Protein AF-A0A1Q5U4E6-F1 (afdb_monomer_lite)

Sequence (286 aa):
MPRKHPKPPNHPIKSADRLALAITGLKTGKYTTIHDAATQNAVPESTLRARVKSAGFPRRANTRNTRRRVKEFRLTRTEENTLSNWIVQVHEGGNPIYPRLIQDMADTLLEKRGGTHGFRVTREWVSGYIQFHPEFAALIEQHNEYLEKELGMRPFRLGPDPDNPKDVLEYAVDGLHNTAQFAKQMNEFEKTMQKDLRERMVTKGPDHVRTIAAALEEWRQEVAKVLESGVEQCSELGELLLNYELDTSAFVNGYRELLCINRDTEEVQEEMRVEFGGKVAVEEES

InterPro domains:
  IPR006600 HTH CenpB-type DNA-binding domain [PF03221] (78-133)
  IPR006600 HTH CenpB-type DNA-binding domain [PS51253] (67-139)

Secondary structure (DSSP, 8-state):
-PPPPPPPPSS---HHHHHHHHHHHHHTTS-SSHHHHHHHTT--HHHHHHHHHHTTPPP--------S-----SS-HHHHHHHHHHHHHHHHTT----HHHHHHHHHHHHHHTT-SS--PPPHHHHHHHHHH-HHHHHHHHHHHHHHHHHH-PPPPPS---TT-HHHHHHHHHHHHHHHHHHHHHHHHHHHHHHHHHHHHHHHH-HHHHHHHHHHHHHHHHHHHHHHHHHHHHHHHHHHHHGGGT---HHHHHHHHHHHHHHHHHHHHHHHHHHHH----------

Foldseek 3Di:
DDDDDDDDDDDCPDLVNLLVVLLVCVVVVVDPDLVRSCVVSVHPSVVSVVVCVVVDDDDDDDDDDDPDPDPPLLDDPVLLVVLVVVLVVCLVVVHADDLQVSQVSSQVSNVVVPPPDRDGDDLVSSVVVCVVPVVSVVSLVVRQVCCCVPQVAHRDHNAFDPVDLVSNLVNLLSLLRRLLSVLVVVLVVLVVVLVVLVVCCVVVNQVVSLVVLVVVVVVLVVNLVSLVVSLVVLVVSVVVNVVPPDDNVSVVVSSVSSVVSSVVSVVSNVVSCVVRVDPPPPDPPD

Organism: NCBI:txid1316194

Radius of gyration: 29.72 Å; chains: 1; bounding box: 69×50×106 Å

Structure (mmCIF, N/CA/C/O backbone):
data_AF-A0A1Q5U4E6-F1
#
_entry.id   AF-A0A1Q5U4E6-F1
#
loop_
_atom_site.group_PDB
_atom_site.id
_atom_site.type_symbol
_atom_site.label_atom_id
_atom_site.label_alt_id
_atom_site.label_comp_id
_atom_site.label_asym_id
_atom_site.label_entity_id
_atom_site.label_seq_id
_atom_site.pdbx_PDB_ins_code
_atom_site.Cartn_x
_atom_site.Cartn_y
_atom_site.Cartn_z
_atom_site.occupancy
_atom_site.B_iso_or_equiv
_atom_site.auth_seq_id
_atom_site.auth_comp_id
_atom_site.auth_asym_id
_atom_site.auth_atom_id
_atom_site.pdbx_PDB_model_num
ATOM 1 N N . MET A 1 1 ? 38.066 5.258 -50.795 1.00 34.09 1 MET A N 1
ATOM 2 C CA . MET A 1 1 ? 37.501 6.549 -51.255 1.00 34.09 1 MET A CA 1
ATOM 3 C C . MET A 1 1 ? 36.014 6.586 -50.904 1.00 34.09 1 MET A C 1
ATOM 5 O O . MET A 1 1 ? 35.293 5.742 -51.428 1.00 34.09 1 MET A O 1
ATOM 9 N N . PRO A 1 2 ? 35.525 7.474 -50.020 1.00 38.84 2 PRO A N 1
ATOM 10 C CA . PRO A 1 2 ? 34.084 7.633 -49.823 1.00 38.84 2 PRO A CA 1
ATOM 11 C C . PRO A 1 2 ? 33.468 8.351 -51.037 1.00 38.84 2 PRO A C 1
ATOM 13 O O . PRO A 1 2 ? 34.043 9.308 -51.559 1.00 38.84 2 PRO A O 1
ATOM 16 N N . ARG A 1 3 ? 32.321 7.865 -51.529 1.00 40.56 3 ARG A N 1
ATOM 17 C CA . ARG A 1 3 ? 31.634 8.416 -52.711 1.00 40.56 3 ARG A CA 1
ATOM 18 C C . ARG A 1 3 ? 30.982 9.766 -52.367 1.00 40.56 3 ARG A C 1
ATOM 20 O O . ARG A 1 3 ? 30.222 9.856 -51.408 1.00 40.56 3 ARG A O 1
ATOM 27 N N . LYS A 1 4 ? 31.277 10.811 -53.152 1.00 38.91 4 LYS A N 1
ATOM 28 C CA . LYS A 1 4 ? 30.641 12.140 -53.060 1.00 38.91 4 LYS A CA 1
ATOM 29 C C . LYS A 1 4 ? 29.181 12.045 -53.514 1.00 38.91 4 LYS A C 1
ATOM 31 O O . LYS A 1 4 ? 28.924 11.683 -54.658 1.00 38.91 4 LYS A O 1
ATOM 36 N N . HIS A 1 5 ? 28.242 12.399 -52.639 1.00 49.03 5 HIS A N 1
ATOM 37 C CA . HIS A 1 5 ? 26.836 12.561 -53.012 1.00 49.03 5 HIS A CA 1
ATOM 38 C C . HIS A 1 5 ? 26.629 13.858 -53.823 1.00 49.03 5 HIS A C 1
ATOM 40 O O . HIS A 1 5 ? 27.298 14.859 -53.542 1.00 49.03 5 HIS A O 1
ATOM 46 N N . PRO A 1 6 ? 25.726 13.862 -54.822 1.00 44.53 6 PRO A N 1
ATOM 47 C CA . PRO A 1 6 ? 25.420 15.049 -55.615 1.00 44.53 6 PRO A CA 1
ATOM 48 C C . PRO A 1 6 ? 24.707 16.111 -54.762 1.00 44.53 6 PRO A C 1
ATOM 50 O O . PRO A 1 6 ? 23.871 15.789 -53.917 1.00 44.53 6 PRO A O 1
ATOM 53 N N . LYS A 1 7 ? 25.057 17.388 -54.966 1.00 43.75 7 LYS A N 1
ATOM 54 C CA . LYS A 1 7 ? 24.424 18.524 -54.275 1.00 43.75 7 LYS A CA 1
ATOM 55 C C . LYS A 1 7 ? 22.996 18.735 -54.809 1.00 43.75 7 LYS A C 1
ATOM 57 O O . LYS A 1 7 ? 22.836 18.765 -56.029 1.00 43.75 7 LYS A O 1
ATOM 62 N N . PRO A 1 8 ? 21.977 18.910 -53.946 1.00 45.78 8 PRO A N 1
ATOM 63 C CA . PRO A 1 8 ? 20.614 19.165 -54.400 1.00 45.78 8 PRO A CA 1
ATOM 64 C C . PRO A 1 8 ? 20.422 20.615 -54.901 1.00 45.78 8 PRO A C 1
ATOM 66 O O . PRO A 1 8 ? 21.176 21.501 -54.487 1.00 45.78 8 PRO A O 1
ATOM 69 N N . PRO A 1 9 ? 19.423 20.869 -55.774 1.00 41.97 9 PRO A N 1
ATOM 70 C CA . PRO A 1 9 ? 19.202 22.163 -56.422 1.00 41.97 9 PRO A CA 1
ATOM 71 C C . PRO A 1 9 ? 18.671 23.246 -55.468 1.00 41.97 9 PRO A C 1
ATOM 73 O O . PRO A 1 9 ? 18.039 22.956 -54.451 1.00 41.97 9 PRO A O 1
ATOM 76 N N . ASN A 1 10 ? 18.922 24.503 -55.844 1.00 46.00 10 ASN A N 1
ATOM 77 C CA . ASN A 1 10 ? 18.567 25.742 -55.146 1.00 46.00 10 ASN A CA 1
ATOM 78 C C . ASN A 1 10 ? 17.051 25.911 -54.898 1.00 46.00 10 ASN A C 1
ATOM 80 O O . ASN A 1 10 ? 16.332 26.417 -55.751 1.00 46.00 10 ASN A O 1
ATOM 84 N N . HIS A 1 11 ? 16.592 25.558 -53.696 1.00 45.12 11 HIS A N 1
ATOM 85 C CA . HIS A 1 11 ? 15.572 26.279 -52.914 1.00 45.12 11 HIS A CA 1
ATOM 86 C C . HIS A 1 11 ? 15.674 25.802 -51.449 1.00 45.12 11 HIS A C 1
ATOM 88 O O . HIS A 1 11 ? 15.847 24.600 -51.219 1.00 45.12 11 HIS A O 1
ATOM 94 N N . PRO A 1 12 ? 15.632 26.685 -50.430 1.00 49.69 12 PRO A N 1
ATOM 95 C CA . PRO A 1 12 ? 16.087 26.343 -49.089 1.00 49.69 12 PRO A CA 1
ATOM 96 C C . PRO A 1 12 ? 14.956 25.693 -48.289 1.00 49.69 12 PRO A C 1
ATOM 98 O O . PRO A 1 12 ? 14.446 26.264 -47.331 1.00 49.69 12 PRO A O 1
ATOM 101 N N . ILE A 1 13 ? 14.566 24.473 -48.658 1.00 54.03 13 ILE A N 1
ATOM 102 C CA . ILE A 1 13 ? 13.850 23.616 -47.711 1.00 54.03 13 ILE A CA 1
ATOM 103 C C . ILE A 1 13 ? 14.850 23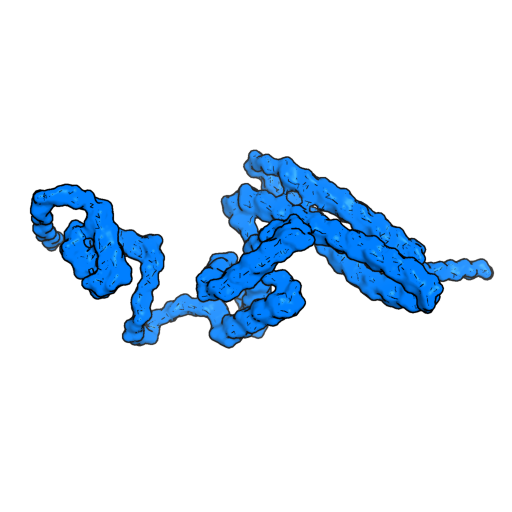.316 -46.593 1.00 54.03 13 ILE A C 1
ATOM 105 O O . ILE A 1 13 ? 15.924 22.750 -46.849 1.00 54.03 13 ILE A O 1
ATOM 109 N N . LYS A 1 14 ? 14.545 23.758 -45.367 1.00 68.69 14 LYS A N 1
ATOM 110 C CA . LYS A 1 14 ? 15.455 23.598 -44.230 1.00 68.69 14 LYS A CA 1
ATOM 111 C C . LYS A 1 14 ? 15.734 22.108 -44.038 1.00 68.69 14 LYS A C 1
ATOM 113 O O . LYS A 1 14 ? 14.887 21.248 -44.281 1.00 68.69 14 LYS A O 1
ATOM 118 N N . SER A 1 15 ? 16.948 21.776 -43.608 1.00 67.94 15 SER A N 1
ATOM 119 C CA . SER A 1 15 ? 17.347 20.385 -43.345 1.00 67.94 15 SER A CA 1
ATOM 120 C C . SER A 1 15 ? 16.405 19.683 -42.359 1.00 67.94 15 SER A C 1
ATOM 122 O O . SER A 1 15 ? 16.169 18.485 -42.499 1.00 67.94 15 SER A O 1
ATOM 124 N N . ALA A 1 16 ? 15.829 20.437 -41.419 1.00 70.19 16 ALA A N 1
ATOM 125 C CA . ALA A 1 16 ? 14.804 19.971 -40.492 1.00 70.19 16 ALA A CA 1
ATOM 126 C C . ALA A 1 16 ? 13.505 19.548 -41.202 1.00 70.19 16 ALA A C 1
ATOM 128 O O . ALA A 1 16 ? 12.976 18.480 -40.902 1.00 70.19 16 ALA A O 1
ATOM 129 N N . ASP A 1 17 ? 13.045 20.316 -42.190 1.00 75.56 17 ASP A N 1
ATOM 130 C CA . ASP A 1 17 ? 11.790 20.049 -42.904 1.00 75.56 17 ASP A CA 1
ATOM 131 C C . ASP A 1 17 ? 11.918 18.808 -43.800 1.00 75.56 17 ASP A C 1
ATOM 133 O O . ASP A 1 17 ? 11.027 17.962 -43.837 1.00 75.56 17 ASP A O 1
ATOM 137 N N . ARG A 1 18 ? 13.076 18.623 -44.452 1.00 81.12 18 ARG A N 1
ATOM 138 C CA . ARG A 1 18 ? 13.380 17.395 -45.218 1.00 81.12 18 ARG A CA 1
ATOM 139 C C . ARG A 1 18 ? 13.449 16.157 -44.331 1.00 81.12 18 ARG A C 1
ATOM 141 O O . ARG A 1 18 ? 12.993 15.084 -44.721 1.00 81.12 18 ARG A O 1
ATOM 148 N N . LEU A 1 19 ? 14.003 16.306 -43.128 1.00 82.31 19 LEU A N 1
ATOM 149 C CA . LEU A 1 19 ? 14.055 15.226 -42.151 1.00 82.31 19 LEU A CA 1
ATOM 150 C C . LEU A 1 19 ? 12.646 14.861 -41.662 1.00 82.31 19 LEU A C 1
ATOM 152 O O . LEU A 1 19 ? 12.324 13.679 -41.586 1.00 82.31 19 LEU A O 1
ATOM 156 N N . ALA A 1 20 ? 11.796 15.856 -41.397 1.00 79.81 20 ALA A N 1
ATOM 157 C CA . ALA A 1 20 ? 10.399 15.644 -41.029 1.00 79.81 20 ALA A CA 1
ATOM 158 C C . ALA A 1 20 ? 9.613 14.941 -42.150 1.00 79.81 20 ALA A C 1
ATOM 160 O O . ALA A 1 20 ? 8.922 13.959 -41.884 1.00 79.81 20 ALA A O 1
ATOM 161 N N . LEU A 1 21 ? 9.785 15.359 -43.409 1.00 84.81 21 LEU A N 1
ATOM 162 C CA . LEU A 1 21 ? 9.167 14.712 -44.574 1.00 84.81 21 LEU A CA 1
ATOM 163 C C . LEU A 1 21 ? 9.613 13.253 -44.743 1.00 84.81 21 LEU A C 1
ATOM 165 O O . LEU A 1 21 ? 8.777 12.382 -44.992 1.00 84.81 21 LEU A O 1
ATOM 169 N N . ALA A 1 22 ? 10.903 12.965 -44.549 1.00 84.12 22 ALA A N 1
ATOM 170 C CA . ALA A 1 22 ? 11.435 11.605 -44.615 1.00 84.12 22 ALA A CA 1
ATOM 171 C C . ALA A 1 22 ? 10.854 10.700 -43.512 1.00 84.12 22 ALA A C 1
ATOM 173 O O . ALA A 1 22 ? 10.502 9.549 -43.771 1.00 84.12 22 ALA A O 1
ATOM 174 N N . ILE A 1 23 ? 10.703 11.228 -42.292 1.00 83.38 23 ILE A N 1
ATOM 175 C CA . ILE A 1 23 ? 10.087 10.524 -41.157 1.00 83.38 23 ILE A CA 1
ATOM 176 C C . ILE A 1 23 ? 8.598 10.272 -41.424 1.00 83.38 23 ILE A C 1
ATOM 178 O O . ILE A 1 23 ? 8.124 9.153 -41.233 1.00 83.38 23 ILE A O 1
ATOM 182 N N . THR A 1 24 ? 7.861 11.276 -41.905 1.00 82.50 24 THR A N 1
ATOM 183 C CA . THR A 1 24 ? 6.436 11.141 -42.240 1.00 82.50 24 THR A CA 1
ATOM 184 C C . THR A 1 24 ? 6.222 10.139 -43.370 1.00 82.50 24 THR A C 1
ATOM 186 O O . THR A 1 24 ? 5.347 9.287 -43.258 1.00 82.50 24 THR A O 1
ATOM 189 N N . GLY A 1 25 ? 7.058 10.155 -44.412 1.00 81.06 25 GLY A N 1
ATOM 190 C CA . GLY A 1 25 ? 6.998 9.172 -45.498 1.00 81.06 25 GLY A CA 1
ATOM 191 C C . GLY A 1 25 ? 7.280 7.733 -45.047 1.00 81.06 25 GLY A C 1
ATOM 192 O O . GLY A 1 25 ? 6.712 6.794 -45.599 1.00 81.06 25 GLY A O 1
ATOM 193 N N . LEU A 1 26 ? 8.111 7.545 -44.015 1.00 81.69 26 LEU A N 1
ATOM 194 C CA . LEU A 1 26 ? 8.296 6.238 -43.375 1.00 81.69 26 LEU A CA 1
ATOM 195 C C . LEU A 1 26 ? 7.073 5.824 -42.537 1.00 81.69 26 LEU A C 1
ATOM 197 O O . LEU A 1 26 ? 6.736 4.643 -42.528 1.00 81.69 26 LEU A O 1
ATOM 201 N N . LYS A 1 27 ? 6.378 6.767 -41.876 1.00 75.00 27 LYS A N 1
ATOM 202 C CA . LYS A 1 27 ? 5.126 6.495 -41.130 1.00 75.00 27 LYS A CA 1
ATOM 203 C C . LYS A 1 27 ? 3.979 6.099 -42.049 1.00 75.00 27 LYS A C 1
ATOM 205 O O . LYS A 1 27 ? 3.276 5.138 -41.767 1.00 75.00 27 LYS A O 1
ATOM 210 N N . THR A 1 28 ? 3.799 6.826 -43.148 1.00 76.69 28 THR A N 1
ATOM 211 C CA . THR A 1 28 ? 2.695 6.608 -44.093 1.00 76.69 28 THR A CA 1
ATOM 212 C C . THR A 1 28 ? 2.941 5.439 -45.046 1.00 76.69 28 THR A C 1
ATOM 214 O O . THR A 1 28 ? 2.101 5.146 -45.890 1.00 76.69 28 THR A O 1
ATOM 217 N N . GLY A 1 29 ? 4.092 4.762 -44.938 1.00 76.94 29 GLY A N 1
ATOM 218 C CA . GLY A 1 29 ? 4.452 3.634 -45.796 1.00 76.94 29 GLY A CA 1
ATOM 219 C C . GLY A 1 29 ? 4.849 4.024 -47.222 1.00 76.94 29 GLY A C 1
ATOM 220 O O . GLY A 1 29 ? 5.068 3.133 -48.039 1.00 76.94 29 GLY A O 1
ATOM 221 N N . LYS A 1 30 ? 4.991 5.327 -47.513 1.00 80.00 30 LYS A N 1
ATOM 222 C CA . LYS A 1 30 ? 5.468 5.856 -48.802 1.00 80.00 30 LYS A CA 1
ATOM 223 C C . LYS A 1 30 ? 6.866 5.336 -49.155 1.00 80.00 30 LYS A C 1
ATOM 225 O O . LYS A 1 30 ? 7.157 5.133 -50.328 1.00 80.00 30 LYS A O 1
ATOM 230 N N . TYR A 1 31 ? 7.711 5.108 -48.148 1.00 83.25 31 TYR A N 1
ATOM 231 C CA . TYR A 1 31 ? 9.032 4.500 -48.306 1.00 83.25 31 TYR A CA 1
ATOM 232 C C . TYR A 1 31 ? 9.093 3.154 -47.594 1.00 83.25 31 TYR A C 1
ATOM 234 O O . TYR A 1 31 ? 8.670 3.012 -46.446 1.00 83.25 31 TYR A O 1
ATOM 242 N N . THR A 1 32 ? 9.662 2.157 -48.264 1.00 74.88 32 THR A N 1
ATOM 243 C CA . THR A 1 32 ? 9.792 0.799 -47.719 1.00 74.88 32 THR A CA 1
ATOM 244 C C . THR A 1 32 ? 11.007 0.652 -46.807 1.00 74.88 32 THR A C 1
ATOM 246 O O . THR A 1 32 ? 10.993 -0.180 -45.899 1.00 74.88 32 THR A O 1
ATOM 249 N N . THR A 1 33 ? 12.046 1.472 -47.011 1.00 80.50 33 THR A N 1
ATOM 250 C CA . THR A 1 33 ? 13.298 1.419 -46.248 1.00 80.50 33 THR A CA 1
ATOM 251 C C . THR A 1 33 ? 13.799 2.809 -45.853 1.00 80.50 33 THR A C 1
ATOM 253 O O . THR A 1 33 ? 13.551 3.802 -46.536 1.00 80.50 33 THR A O 1
ATOM 256 N N . ILE A 1 34 ? 14.557 2.876 -44.750 1.00 82.25 34 ILE A N 1
ATOM 257 C CA . ILE A 1 34 ? 15.199 4.116 -44.272 1.00 82.25 34 ILE A CA 1
ATOM 258 C C . ILE A 1 34 ? 16.187 4.653 -45.314 1.00 82.25 34 ILE A C 1
ATOM 260 O O . ILE A 1 34 ? 16.301 5.863 -45.480 1.00 82.25 34 ILE A O 1
ATOM 264 N N . HIS A 1 35 ? 16.875 3.759 -46.026 1.00 83.88 35 HIS A N 1
ATOM 265 C CA . HIS A 1 35 ? 17.816 4.126 -47.079 1.00 83.88 35 HIS A CA 1
ATOM 266 C C . HIS A 1 35 ? 17.115 4.823 -48.253 1.00 83.88 35 HIS A C 1
ATOM 268 O O . HIS A 1 35 ? 17.586 5.852 -48.733 1.00 83.88 35 HIS A O 1
ATOM 274 N N . ASP A 1 36 ? 15.956 4.311 -48.670 1.00 83.25 36 ASP A N 1
ATOM 275 C CA . ASP A 1 36 ? 15.164 4.898 -49.753 1.00 83.25 36 ASP A CA 1
ATOM 276 C C . ASP A 1 36 ? 14.589 6.266 -49.340 1.00 83.25 36 ASP A C 1
ATOM 278 O O . ASP A 1 36 ? 14.763 7.265 -50.037 1.00 83.25 36 ASP A O 1
ATOM 282 N N . ALA A 1 37 ? 14.046 6.361 -48.121 1.00 85.81 37 ALA A N 1
ATOM 283 C CA . ALA A 1 37 ? 13.578 7.624 -47.550 1.00 85.81 37 ALA A CA 1
ATOM 284 C C . ALA A 1 37 ? 14.691 8.683 -47.441 1.00 85.81 37 ALA A C 1
ATOM 286 O O . ALA A 1 37 ? 14.465 9.850 -47.767 1.00 85.81 37 ALA A O 1
ATOM 287 N N . ALA A 1 38 ? 15.891 8.286 -47.001 1.00 86.56 38 ALA A N 1
ATOM 288 C CA . ALA A 1 38 ? 17.049 9.168 -46.873 1.00 86.56 38 ALA A CA 1
ATOM 289 C C . ALA A 1 38 ? 17.533 9.681 -48.234 1.00 86.56 38 ALA A C 1
ATOM 291 O O . ALA A 1 38 ? 17.784 10.878 -48.394 1.00 86.56 38 ALA A O 1
ATOM 292 N N . THR A 1 39 ? 17.608 8.782 -49.215 1.00 84.81 39 THR A N 1
ATOM 293 C CA . THR A 1 39 ? 18.059 9.094 -50.573 1.00 84.81 39 THR A CA 1
ATOM 294 C C . THR A 1 39 ? 17.089 10.043 -51.272 1.00 84.81 39 THR A C 1
ATOM 296 O O . THR A 1 39 ? 17.511 11.076 -51.789 1.00 84.81 39 THR A O 1
ATOM 299 N N . GLN A 1 40 ? 15.785 9.759 -51.217 1.00 83.31 40 GLN A N 1
ATOM 300 C CA . GLN A 1 40 ? 14.767 10.566 -51.897 1.00 83.31 40 GLN A CA 1
ATOM 301 C C . GLN A 1 40 ? 14.538 11.939 -51.254 1.00 83.31 40 GLN A C 1
ATOM 303 O O . GLN A 1 40 ? 14.164 12.883 -51.944 1.00 83.31 40 GLN A O 1
ATOM 308 N N . ASN A 1 41 ? 14.789 12.077 -49.948 1.00 83.44 41 ASN A N 1
ATOM 309 C CA . ASN A 1 41 ? 14.662 13.354 -49.236 1.00 83.44 41 ASN A CA 1
ATOM 310 C C . ASN A 1 41 ? 16.010 14.069 -49.035 1.00 83.44 41 ASN A C 1
ATOM 312 O O . ASN A 1 41 ? 16.059 15.083 -48.340 1.00 83.44 41 ASN A O 1
ATOM 316 N N . ALA A 1 42 ? 17.096 13.566 -49.635 1.00 85.44 42 ALA A N 1
ATOM 317 C CA . ALA A 1 42 ? 18.446 14.129 -49.551 1.00 85.44 42 ALA A CA 1
ATOM 318 C C . ALA A 1 42 ? 18.900 14.436 -48.106 1.00 85.44 42 ALA A C 1
ATOM 320 O O . ALA A 1 42 ? 19.454 15.502 -47.820 1.00 85.44 42 ALA A O 1
ATOM 321 N N . VAL A 1 43 ? 18.658 13.499 -47.182 1.00 84.38 43 VAL A N 1
ATOM 322 C CA . VAL A 1 43 ? 19.090 13.590 -45.777 1.00 84.38 43 VAL A CA 1
ATOM 323 C C . VAL A 1 43 ? 20.128 12.513 -45.452 1.00 84.38 43 VAL A C 1
ATOM 325 O O . VAL A 1 43 ? 20.056 11.414 -45.999 1.00 84.38 43 VAL A O 1
ATOM 328 N N . PRO A 1 44 ? 21.091 12.773 -44.544 1.00 86.12 44 PRO A N 1
ATOM 329 C CA . PRO A 1 44 ? 22.033 11.745 -44.117 1.00 86.12 44 PRO A CA 1
ATOM 330 C C . PRO A 1 44 ? 21.308 10.564 -43.466 1.00 86.12 44 PRO A C 1
ATOM 332 O O . PRO A 1 44 ? 20.537 10.735 -42.516 1.00 86.12 44 PRO A O 1
ATOM 335 N N . GLU A 1 45 ? 21.588 9.354 -43.952 1.00 84.06 45 GLU A N 1
ATOM 336 C CA . GLU A 1 45 ? 20.937 8.132 -43.474 1.00 84.06 45 GLU A CA 1
ATOM 337 C C . GLU A 1 45 ? 21.183 7.896 -41.976 1.00 84.06 45 GLU A C 1
ATOM 339 O O . GLU A 1 45 ? 20.275 7.488 -41.255 1.00 84.06 45 GLU A O 1
ATOM 344 N N . SER A 1 46 ? 22.389 8.201 -41.486 1.00 79.62 46 SER A N 1
ATOM 345 C CA . SER A 1 46 ? 22.740 8.109 -40.063 1.00 79.62 46 SER A CA 1
ATOM 346 C C . SER A 1 46 ? 21.856 9.010 -39.195 1.00 79.62 46 SER A C 1
ATOM 348 O O . SER A 1 46 ? 21.342 8.561 -38.169 1.00 79.62 46 SER A O 1
ATOM 350 N N . THR A 1 47 ? 21.610 10.245 -39.637 1.00 80.88 47 THR A N 1
ATOM 351 C CA . THR A 1 47 ? 20.752 11.217 -38.947 1.00 80.88 47 THR A CA 1
ATOM 352 C C . THR A 1 47 ? 19.291 10.780 -38.953 1.00 80.88 47 THR A C 1
ATOM 354 O O . THR A 1 47 ? 18.636 10.838 -37.912 1.00 80.88 47 THR A O 1
ATOM 357 N N . LEU A 1 48 ? 18.781 10.297 -40.092 1.00 84.75 48 LEU A N 1
ATOM 358 C CA . LEU A 1 48 ? 17.413 9.783 -40.194 1.00 84.75 48 LEU A CA 1
ATOM 359 C C . LEU A 1 48 ? 17.220 8.537 -39.321 1.00 84.75 48 LEU A C 1
ATOM 361 O O . LEU A 1 48 ? 16.249 8.448 -38.576 1.00 84.75 48 LEU A O 1
ATOM 365 N N . ARG A 1 49 ? 18.179 7.606 -39.342 1.00 83.94 49 ARG A N 1
ATOM 366 C CA . ARG A 1 49 ? 18.163 6.382 -38.531 1.00 83.94 49 ARG A CA 1
ATOM 367 C C . ARG A 1 49 ? 18.186 6.684 -37.032 1.00 83.94 49 ARG A C 1
ATOM 369 O O . ARG A 1 49 ? 17.438 6.056 -36.286 1.00 83.94 49 ARG A O 1
ATOM 376 N N . ALA A 1 50 ? 19.004 7.643 -36.595 1.00 77.62 50 ALA A N 1
ATOM 377 C CA . ALA A 1 50 ? 19.034 8.088 -35.204 1.00 77.62 50 ALA A CA 1
ATOM 378 C C . ALA A 1 50 ? 17.685 8.691 -34.778 1.00 77.62 50 ALA A C 1
ATOM 380 O O . ALA A 1 50 ? 17.153 8.302 -33.741 1.00 77.62 50 ALA A O 1
ATOM 381 N N . ARG A 1 51 ? 17.092 9.554 -35.619 1.00 78.31 51 ARG A N 1
ATOM 382 C CA . ARG A 1 51 ? 15.782 10.183 -35.366 1.00 78.31 51 ARG A CA 1
ATOM 383 C C . ARG A 1 51 ? 14.630 9.175 -35.321 1.00 78.31 51 ARG A C 1
ATOM 385 O O . ARG A 1 51 ? 13.766 9.272 -34.462 1.00 78.31 51 ARG A O 1
ATOM 392 N N . VAL A 1 52 ? 14.613 8.198 -36.227 1.00 77.44 52 VAL A N 1
ATOM 393 C CA . VAL A 1 52 ? 13.597 7.128 -36.259 1.00 77.44 52 VAL A CA 1
ATOM 394 C C . VAL A 1 52 ? 13.714 6.229 -35.023 1.00 77.44 52 VAL A C 1
ATOM 396 O O . VAL A 1 52 ? 12.701 5.825 -34.458 1.00 77.44 52 VAL A O 1
ATOM 399 N N . LYS A 1 53 ? 14.942 5.954 -34.565 1.00 74.69 53 LYS A N 1
ATOM 400 C CA . LYS A 1 53 ? 15.194 5.174 -33.346 1.00 74.69 53 LYS A CA 1
ATOM 401 C C . LYS A 1 53 ? 14.773 5.929 -32.079 1.00 74.69 53 LYS A C 1
ATOM 403 O O . LYS A 1 53 ? 14.192 5.312 -31.197 1.00 74.69 53 LYS A O 1
ATOM 408 N N . SER A 1 54 ? 15.043 7.235 -31.994 1.00 64.19 54 SER A N 1
ATOM 409 C CA . SER A 1 54 ? 14.636 8.063 -30.850 1.00 64.19 54 SER A CA 1
ATOM 410 C C . SER A 1 54 ? 13.134 8.361 -30.832 1.00 64.19 54 SER A C 1
ATOM 412 O O . SER A 1 54 ? 12.570 8.547 -29.766 1.00 64.19 54 SER A O 1
ATOM 414 N N . ALA A 1 55 ? 12.476 8.388 -31.995 1.00 63.44 55 ALA A N 1
ATOM 415 C CA . ALA A 1 55 ? 11.039 8.640 -32.126 1.00 63.44 55 ALA A CA 1
ATOM 416 C C . ALA A 1 55 ? 10.157 7.382 -31.957 1.00 63.44 55 ALA A C 1
ATOM 418 O O . ALA A 1 55 ? 8.979 7.425 -32.302 1.00 63.44 55 ALA A O 1
ATOM 419 N N . GLY A 1 56 ? 10.713 6.262 -31.474 1.00 54.66 56 GLY A N 1
ATOM 420 C CA . GLY A 1 56 ? 9.927 5.096 -31.057 1.00 54.66 56 GLY A CA 1
ATOM 421 C C . GLY A 1 56 ? 9.211 4.335 -32.179 1.00 54.66 56 GLY A C 1
ATOM 422 O O . GLY A 1 56 ? 8.149 3.770 -31.946 1.00 54.66 56 GLY A O 1
ATOM 423 N N . PHE A 1 57 ? 9.752 4.299 -33.404 1.00 55.38 57 PHE A N 1
ATOM 424 C CA . PHE A 1 57 ? 9.112 3.541 -34.486 1.00 55.38 57 PHE A CA 1
ATOM 425 C C . PHE A 1 57 ? 9.128 2.025 -34.211 1.00 55.38 57 PHE A C 1
ATOM 427 O O . PHE A 1 57 ? 10.217 1.448 -34.081 1.00 55.38 57 PHE A O 1
ATOM 434 N N . PRO A 1 58 ? 7.966 1.344 -34.213 1.00 41.91 58 PRO A N 1
ATOM 435 C CA . PRO A 1 58 ? 7.924 -0.104 -34.111 1.00 41.91 58 PRO A CA 1
ATOM 436 C C . PRO A 1 58 ? 8.561 -0.712 -35.364 1.00 41.91 58 PRO A C 1
ATOM 438 O O . PRO A 1 58 ? 8.157 -0.452 -36.500 1.00 41.91 58 PRO A O 1
ATOM 441 N N . ARG A 1 59 ? 9.601 -1.529 -35.169 1.00 40.94 59 ARG A N 1
ATOM 442 C CA . ARG A 1 59 ? 10.149 -2.371 -36.237 1.00 40.94 59 ARG A CA 1
ATOM 443 C C . ARG A 1 59 ? 9.021 -3.257 -36.760 1.00 40.94 59 ARG A C 1
ATOM 445 O O . ARG A 1 59 ? 8.478 -4.049 -35.996 1.00 40.94 59 ARG A O 1
ATOM 452 N N . ARG A 1 60 ? 8.706 -3.141 -38.056 1.00 36.78 60 ARG A N 1
ATOM 453 C CA . ARG A 1 60 ? 7.800 -4.052 -38.770 1.00 36.78 60 ARG A CA 1
ATOM 454 C C . ARG A 1 60 ? 8.111 -5.500 -38.388 1.00 36.78 60 ARG A C 1
ATOM 456 O O . ARG A 1 60 ? 9.197 -6.008 -38.670 1.00 36.78 60 ARG A O 1
ATOM 463 N N . ALA A 1 61 ? 7.129 -6.138 -37.766 1.00 43.78 61 ALA A N 1
ATOM 464 C CA . ALA A 1 61 ? 7.033 -7.573 -37.649 1.00 43.78 61 ALA A CA 1
ATOM 465 C C . ALA A 1 61 ? 6.890 -8.168 -39.058 1.00 43.78 61 ALA A C 1
ATOM 467 O O . ALA A 1 61 ? 5.881 -7.943 -39.719 1.00 43.78 61 ALA A O 1
ATOM 468 N N . ASN A 1 62 ? 7.911 -8.888 -39.534 1.00 33.78 62 ASN A N 1
ATOM 469 C CA . ASN A 1 62 ? 7.697 -10.134 -40.270 1.00 33.78 62 ASN A CA 1
ATOM 470 C C . ASN A 1 62 ? 8.993 -10.952 -40.441 1.00 33.78 62 ASN A C 1
ATOM 472 O O . ASN A 1 62 ? 9.879 -10.621 -41.222 1.00 33.78 62 ASN A O 1
ATOM 476 N N . THR A 1 63 ? 9.054 -12.022 -39.640 1.00 34.78 63 THR A N 1
ATOM 477 C CA . THR A 1 63 ? 9.372 -13.410 -40.028 1.00 34.78 63 THR A CA 1
ATOM 478 C C . THR A 1 63 ? 10.634 -13.709 -40.859 1.00 34.78 63 THR A C 1
ATOM 480 O O . THR A 1 63 ? 10.602 -13.742 -42.083 1.00 34.78 63 THR A O 1
ATOM 483 N N . ARG A 1 64 ? 11.701 -14.177 -40.191 1.00 32.03 64 ARG A N 1
ATOM 484 C CA . ARG A 1 64 ? 12.040 -15.618 -40.047 1.00 32.03 64 ARG A CA 1
ATOM 485 C C . ARG A 1 64 ? 13.439 -15.814 -39.451 1.00 32.03 64 ARG A C 1
ATOM 487 O O . ARG A 1 64 ? 14.357 -15.051 -39.721 1.00 32.03 64 ARG A O 1
ATOM 494 N N . ASN A 1 65 ? 13.557 -16.923 -38.725 1.00 29.67 65 ASN A N 1
ATOM 495 C CA . ASN A 1 65 ? 14.766 -17.591 -38.243 1.00 29.67 65 ASN A CA 1
ATOM 496 C C . ASN A 1 65 ? 15.337 -17.091 -36.906 1.00 29.67 65 ASN A C 1
ATOM 498 O O . ASN A 1 65 ? 16.257 -16.284 -36.819 1.00 29.67 65 ASN A O 1
ATOM 502 N N . THR A 1 66 ? 14.750 -17.644 -35.840 1.00 39.19 66 THR A N 1
ATOM 503 C CA . THR A 1 66 ? 15.412 -18.606 -34.941 1.00 39.19 66 THR A CA 1
ATOM 504 C C . THR A 1 66 ? 16.934 -18.442 -34.830 1.00 39.19 66 THR A C 1
ATOM 506 O O . THR A 1 66 ? 17.643 -18.662 -35.807 1.00 39.19 66 THR A O 1
ATOM 509 N N . ARG A 1 67 ? 17.419 -18.172 -33.605 1.00 33.12 67 ARG A N 1
ATOM 510 C CA . ARG A 1 67 ? 18.831 -17.981 -33.171 1.00 33.12 67 ARG A CA 1
ATOM 511 C C . ARG A 1 67 ? 19.320 -16.543 -32.981 1.00 33.12 67 ARG A C 1
ATOM 513 O O . ARG A 1 67 ? 20.518 -16.282 -32.963 1.00 33.12 67 ARG A O 1
ATOM 520 N N . ARG A 1 68 ? 18.423 -15.617 -32.670 1.00 31.14 68 ARG A N 1
ATOM 521 C CA . ARG A 1 68 ? 18.762 -14.594 -31.677 1.00 31.14 68 ARG A CA 1
ATOM 522 C C . ARG A 1 68 ? 17.896 -14.907 -30.479 1.00 31.14 68 ARG A C 1
ATOM 524 O O . ARG A 1 68 ? 16.680 -14.865 -30.626 1.00 31.14 68 ARG A O 1
ATOM 531 N N . ARG A 1 69 ? 18.499 -15.288 -29.347 1.00 32.41 69 ARG A N 1
ATOM 532 C CA . ARG A 1 69 ? 17.804 -15.247 -28.059 1.00 32.41 69 ARG A CA 1
ATOM 533 C C . ARG A 1 69 ? 17.187 -13.852 -27.971 1.00 32.41 69 ARG A C 1
ATOM 535 O O . ARG A 1 69 ? 17.889 -12.856 -27.806 1.00 32.41 69 ARG A O 1
ATOM 542 N N . VAL A 1 70 ? 15.881 -13.793 -28.223 1.00 34.78 70 VAL A N 1
ATOM 543 C CA . VAL A 1 70 ? 14.992 -12.766 -27.695 1.00 34.78 70 VAL A CA 1
ATOM 544 C C . VAL A 1 70 ? 15.395 -12.656 -26.231 1.00 34.78 70 VAL A C 1
ATOM 546 O O . VAL A 1 70 ? 15.632 -13.706 -25.630 1.00 34.78 70 VAL A O 1
ATOM 549 N N . LYS A 1 71 ? 15.590 -11.439 -25.698 1.00 40.06 71 LYS A N 1
ATOM 550 C CA . LYS A 1 71 ? 15.763 -11.248 -24.246 1.00 40.06 71 LYS A CA 1
ATOM 551 C C . LYS A 1 71 ? 14.823 -12.242 -23.574 1.00 40.06 71 LYS A C 1
ATOM 553 O O . LYS A 1 71 ? 13.637 -12.193 -23.887 1.00 40.06 71 LYS A O 1
ATOM 558 N N . GLU A 1 72 ? 15.363 -13.193 -22.816 1.00 42.44 72 GLU A N 1
ATOM 559 C CA . GLU A 1 72 ? 14.537 -14.186 -22.138 1.00 42.44 72 GLU A CA 1
ATOM 560 C C . GLU A 1 72 ? 13.471 -13.375 -21.393 1.00 42.44 72 GLU A C 1
ATOM 562 O O . GLU A 1 72 ? 13.815 -12.4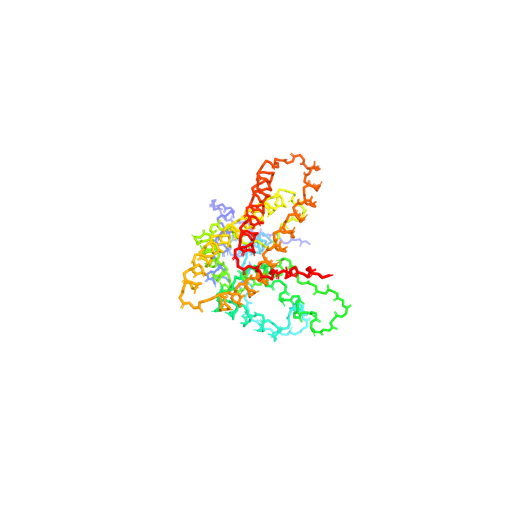98 -20.594 1.00 42.44 72 GLU A O 1
ATOM 567 N N . PHE A 1 73 ? 12.198 -13.523 -21.782 1.00 54.69 73 PHE A N 1
ATOM 568 C CA . PHE A 1 73 ? 11.111 -12.918 -21.025 1.00 54.69 73 PHE A CA 1
ATOM 569 C C . PHE A 1 73 ? 11.298 -13.449 -19.603 1.00 54.69 73 PHE A C 1
ATOM 571 O O . PHE A 1 73 ? 11.444 -14.659 -19.416 1.00 54.69 73 PHE A O 1
ATOM 578 N N . ARG A 1 74 ? 11.462 -12.545 -18.623 1.00 72.69 74 ARG A N 1
ATOM 579 C CA . ARG A 1 74 ? 11.795 -12.943 -17.242 1.00 72.69 74 ARG A CA 1
ATOM 580 C C . ARG A 1 74 ? 10.759 -13.946 -16.716 1.00 72.69 74 ARG A C 1
ATOM 582 O O . ARG A 1 74 ? 11.106 -14.913 -16.038 1.00 72.69 74 ARG A O 1
ATOM 589 N N . LEU A 1 75 ? 9.506 -13.753 -17.114 1.00 79.81 75 LEU A N 1
ATOM 590 C CA . LEU A 1 75 ? 8.423 -14.709 -16.957 1.00 79.81 75 LEU A CA 1
ATOM 591 C C . LEU A 1 75 ? 8.243 -15.535 -18.238 1.00 79.81 75 LEU A C 1
ATOM 593 O O . LEU A 1 75 ? 8.368 -15.036 -19.355 1.00 79.81 75 LEU A O 1
ATOM 597 N N . THR A 1 76 ? 7.949 -16.820 -18.076 1.00 82.12 76 THR A N 1
ATOM 598 C CA . THR A 1 76 ? 7.449 -17.661 -19.164 1.00 82.12 76 THR A CA 1
ATOM 599 C C . THR A 1 76 ? 6.030 -17.237 -19.537 1.00 82.12 76 THR A C 1
ATOM 601 O O . THR A 1 76 ? 5.317 -16.640 -18.737 1.00 82.12 76 THR A O 1
ATOM 604 N N . ARG A 1 77 ? 5.563 -17.611 -20.731 1.00 80.56 77 ARG A N 1
ATOM 605 C CA . ARG A 1 77 ? 4.196 -17.291 -21.179 1.00 80.56 77 ARG A CA 1
ATOM 606 C C . ARG A 1 77 ? 3.112 -17.783 -20.212 1.00 80.56 77 ARG A C 1
ATOM 608 O O . ARG A 1 77 ? 2.090 -17.128 -20.050 1.00 80.56 77 ARG A O 1
ATOM 615 N N . THR A 1 78 ? 3.324 -18.938 -19.582 1.00 84.38 78 THR A N 1
ATOM 616 C CA . THR A 1 78 ? 2.394 -19.467 -18.578 1.00 84.38 78 THR A CA 1
ATOM 617 C C . THR A 1 78 ? 2.357 -18.570 -17.346 1.00 84.38 78 THR A C 1
ATOM 619 O O . THR A 1 78 ? 1.284 -18.299 -16.831 1.00 84.38 78 THR A O 1
ATOM 622 N N . GLU A 1 79 ? 3.506 -18.070 -16.901 1.00 87.38 79 GLU A N 1
ATOM 623 C CA . GLU A 1 79 ? 3.590 -17.173 -15.746 1.00 87.38 79 GLU A CA 1
ATOM 624 C C . GLU A 1 79 ? 3.062 -15.778 -16.051 1.00 87.38 79 GLU A C 1
ATOM 626 O O . GLU A 1 79 ? 2.399 -15.202 -15.201 1.00 87.38 79 GLU A O 1
ATOM 631 N N . GLU A 1 80 ? 3.287 -15.256 -17.259 1.00 87.50 80 GLU A N 1
ATOM 632 C CA . GLU A 1 80 ? 2.661 -14.007 -17.701 1.00 87.50 80 GLU A CA 1
ATOM 633 C C . GLU A 1 80 ? 1.136 -14.138 -17.706 1.00 87.50 80 GLU A C 1
ATOM 635 O O . GLU A 1 80 ? 0.461 -13.280 -17.151 1.00 87.50 80 GLU A O 1
ATOM 640 N N . ASN A 1 81 ? 0.589 -15.242 -18.231 1.00 87.50 81 ASN A N 1
ATOM 641 C CA . ASN A 1 81 ? -0.853 -15.501 -18.176 1.00 87.50 81 ASN A CA 1
ATOM 642 C C . ASN A 1 81 ? -1.364 -15.616 -16.729 1.00 87.50 81 ASN A C 1
ATOM 644 O O . ASN A 1 81 ? -2.438 -15.106 -16.417 1.00 87.50 81 ASN A O 1
ATOM 648 N N . THR A 1 82 ? -0.611 -16.276 -15.844 1.00 91.38 82 THR A N 1
ATOM 649 C CA . THR A 1 82 ? -0.955 -16.366 -14.417 1.00 91.38 82 THR A CA 1
ATOM 650 C C . THR A 1 82 ? -0.962 -14.988 -13.762 1.00 91.38 82 THR A C 1
ATOM 652 O O . THR A 1 82 ? -1.908 -14.671 -13.048 1.00 91.38 82 THR A O 1
ATOM 655 N N . LEU A 1 83 ? 0.053 -14.159 -14.028 1.00 92.94 83 LEU A N 1
ATOM 656 C CA . LEU A 1 83 ? 0.140 -12.795 -13.512 1.00 92.94 83 LEU A CA 1
ATOM 657 C C . LEU A 1 83 ? -1.028 -11.944 -14.021 1.00 92.94 83 LEU A C 1
ATOM 659 O O . LEU A 1 83 ? -1.700 -11.307 -13.221 1.00 92.94 83 LEU A O 1
ATOM 663 N N . SER A 1 84 ? -1.321 -11.988 -15.321 1.00 91.12 84 SER A N 1
ATOM 664 C CA . SER A 1 84 ? -2.442 -11.261 -15.927 1.00 91.12 84 SER A CA 1
ATOM 665 C C . SER A 1 84 ? -3.793 -11.658 -15.331 1.00 91.12 84 SER A C 1
ATOM 667 O O . SER A 1 84 ? -4.574 -10.788 -14.954 1.00 91.12 84 SER A O 1
ATOM 669 N N . ASN A 1 85 ? -4.064 -12.960 -15.201 1.00 91.94 85 ASN A N 1
ATOM 670 C CA . ASN A 1 85 ? -5.313 -13.440 -14.606 1.00 91.94 85 ASN A CA 1
ATOM 671 C C . ASN A 1 85 ? -5.432 -13.025 -13.138 1.00 91.94 85 ASN A C 1
ATOM 673 O O . ASN A 1 85 ? -6.506 -12.625 -12.700 1.00 91.94 85 ASN A O 1
ATOM 677 N N . TRP A 1 86 ? -4.332 -13.094 -12.389 1.00 94.56 86 TRP A N 1
ATOM 678 C CA . TRP A 1 86 ? -4.310 -12.657 -11.000 1.00 94.56 86 TRP A CA 1
ATOM 679 C C . TRP A 1 86 ? -4.562 -11.145 -10.877 1.00 94.56 86 TRP A C 1
ATOM 681 O O . TRP A 1 86 ? -5.364 -10.755 -10.038 1.00 94.56 86 TRP A O 1
ATOM 691 N N . ILE A 1 87 ? -3.987 -10.301 -11.748 1.00 91.50 87 ILE A N 1
ATOM 692 C CA . ILE A 1 87 ? -4.267 -8.851 -11.772 1.00 91.50 87 ILE A CA 1
ATOM 693 C C . ILE A 1 87 ? -5.771 -8.606 -11.946 1.00 91.50 87 ILE A C 1
ATOM 695 O O . ILE A 1 87 ? -6.361 -7.846 -11.186 1.00 91.50 87 ILE A O 1
ATOM 699 N N . VAL A 1 88 ? -6.414 -9.278 -12.905 1.00 89.62 88 VAL A N 1
ATOM 700 C CA . VAL A 1 88 ? -7.862 -9.130 -13.130 1.00 89.62 88 VAL A CA 1
ATOM 701 C C . VAL A 1 88 ? -8.666 -9.594 -11.913 1.00 89.62 88 VAL A C 1
ATOM 703 O O . VAL A 1 88 ? -9.566 -8.885 -11.478 1.00 89.62 88 VAL A O 1
ATOM 706 N N . GLN A 1 89 ? -8.312 -10.728 -11.308 1.00 90.31 89 GLN A N 1
ATOM 707 C CA . GLN A 1 89 ? -8.998 -11.236 -10.114 1.00 90.31 89 GLN A CA 1
ATOM 708 C C . GLN A 1 89 ? -8.870 -10.299 -8.908 1.00 90.31 89 GLN A C 1
ATOM 710 O O . GLN A 1 89 ? -9.837 -10.104 -8.176 1.00 90.31 89 GLN A O 1
ATOM 715 N N . VAL A 1 90 ? -7.691 -9.705 -8.699 1.00 88.44 90 VAL A N 1
ATOM 716 C CA . VAL A 1 90 ? -7.474 -8.704 -7.644 1.00 88.44 90 VAL A CA 1
ATOM 717 C C . VAL A 1 90 ? -8.376 -7.495 -7.888 1.00 88.44 90 VAL A C 1
ATOM 719 O O . VAL A 1 90 ? -9.043 -7.048 -6.955 1.00 88.44 90 VAL A O 1
ATOM 722 N N . HIS A 1 91 ? -8.469 -7.033 -9.139 1.00 85.88 91 HIS A N 1
ATOM 723 C CA . HIS A 1 91 ? -9.338 -5.918 -9.513 1.00 85.88 91 HIS A CA 1
ATOM 724 C C . HIS A 1 91 ? -10.814 -6.228 -9.245 1.00 85.88 91 HIS A C 1
ATOM 726 O O . HIS A 1 91 ? -11.503 -5.454 -8.588 1.00 85.88 91 HIS A O 1
ATOM 732 N N . GLU A 1 92 ? -11.296 -7.370 -9.741 1.00 85.50 92 GLU A N 1
ATOM 733 C CA . GLU A 1 92 ? -12.687 -7.809 -9.592 1.00 85.50 92 GLU A CA 1
ATOM 734 C C . GLU A 1 92 ? -13.062 -8.042 -8.125 1.00 85.50 92 GLU A C 1
ATOM 736 O O . GLU A 1 92 ? -14.200 -7.803 -7.729 1.00 85.50 92 GLU A O 1
ATOM 741 N N . GLY A 1 93 ? -12.097 -8.455 -7.301 1.00 82.19 93 GLY A N 1
ATOM 742 C CA . GLY A 1 93 ? -12.253 -8.566 -5.853 1.00 82.19 93 GLY A CA 1
ATOM 743 C C . GLY A 1 93 ? -12.290 -7.224 -5.114 1.00 82.19 93 GLY A C 1
ATOM 744 O O . GLY A 1 93 ? -12.380 -7.231 -3.890 1.00 82.19 93 GLY A O 1
ATOM 745 N N . GLY A 1 94 ? -12.186 -6.091 -5.817 1.00 76.56 94 GLY A N 1
ATOM 746 C CA . GLY A 1 94 ? -12.159 -4.750 -5.228 1.00 76.56 94 GLY A CA 1
ATOM 747 C C . GLY A 1 94 ? -10.848 -4.409 -4.517 1.00 76.56 94 GLY A C 1
ATOM 748 O O . GLY A 1 94 ? -10.786 -3.419 -3.791 1.00 76.56 94 GLY A O 1
ATOM 749 N N . ASN A 1 95 ? -9.802 -5.218 -4.703 1.00 77.00 95 ASN A N 1
ATOM 750 C CA . ASN A 1 95 ? -8.515 -5.004 -4.056 1.00 77.00 95 ASN A CA 1
ATOM 751 C C . ASN A 1 95 ? -7.659 -4.009 -4.852 1.00 77.00 95 ASN A C 1
ATOM 753 O O . ASN A 1 95 ? -7.742 -3.949 -6.085 1.00 77.00 95 ASN A O 1
ATOM 757 N N . PRO A 1 96 ? -6.801 -3.242 -4.162 1.00 72.75 96 PRO A N 1
ATOM 758 C CA . PRO A 1 96 ? -5.955 -2.256 -4.804 1.00 72.75 96 PRO A CA 1
ATOM 759 C C . PRO A 1 96 ? -4.923 -2.903 -5.729 1.00 72.75 96 PRO A C 1
ATOM 761 O O . PRO A 1 96 ? -4.213 -3.827 -5.336 1.00 72.75 96 PRO A O 1
ATOM 764 N N . ILE A 1 97 ? -4.803 -2.385 -6.955 1.00 83.56 97 ILE A N 1
ATOM 765 C CA . ILE A 1 97 ? -3.741 -2.774 -7.889 1.00 83.56 97 ILE A CA 1
ATOM 766 C C . ILE A 1 97 ? -2.804 -1.602 -8.048 1.00 83.56 97 ILE A C 1
ATOM 768 O O . ILE A 1 97 ? -3.159 -0.557 -8.589 1.00 83.56 97 ILE A O 1
ATOM 772 N N . TYR A 1 98 ? -1.571 -1.818 -7.624 1.00 84.88 98 TYR A N 1
ATOM 773 C CA . TYR A 1 98 ? -0.495 -0.872 -7.819 1.00 84.88 98 TYR A CA 1
ATOM 774 C C . TYR A 1 98 ? 0.756 -1.597 -8.308 1.00 84.88 98 TYR A C 1
ATOM 776 O O . TYR A 1 98 ? 0.924 -2.801 -8.090 1.00 84.88 98 TYR A O 1
ATOM 784 N N . PRO A 1 99 ? 1.666 -0.881 -8.982 1.00 87.31 99 PRO A N 1
ATOM 785 C CA . PRO A 1 99 ? 2.808 -1.506 -9.634 1.00 87.31 99 PRO A CA 1
ATOM 786 C C . PRO A 1 99 ? 3.701 -2.353 -8.714 1.00 87.31 99 PRO A C 1
ATOM 788 O O . PRO A 1 99 ? 4.229 -3.371 -9.152 1.00 87.31 99 PRO A O 1
ATOM 791 N N . ARG A 1 100 ? 3.866 -1.963 -7.442 1.00 84.88 100 ARG A N 1
ATOM 792 C CA . ARG A 1 100 ? 4.651 -2.747 -6.477 1.00 84.88 100 ARG A CA 1
ATOM 793 C C . ARG A 1 100 ? 4.010 -4.110 -6.190 1.00 84.88 100 ARG A C 1
ATOM 795 O O . ARG A 1 100 ? 4.715 -5.107 -6.199 1.00 84.88 100 ARG A O 1
ATOM 802 N N . LEU A 1 101 ? 2.684 -4.179 -6.080 1.00 86.88 101 LEU A N 1
ATOM 803 C CA . LEU A 1 101 ? 1.969 -5.445 -5.907 1.00 86.88 101 LEU A CA 1
ATOM 804 C C . LEU A 1 101 ? 2.163 -6.385 -7.113 1.00 86.88 101 LEU A C 1
ATOM 806 O O . LEU A 1 101 ? 2.349 -7.590 -6.956 1.00 86.88 101 LEU A O 1
ATOM 810 N N . ILE A 1 102 ? 2.180 -5.827 -8.330 1.00 90.12 102 ILE A N 1
ATOM 811 C CA . ILE A 1 102 ? 2.485 -6.580 -9.560 1.00 90.12 102 ILE A CA 1
ATOM 812 C C . ILE A 1 102 ? 3.923 -7.119 -9.519 1.00 90.12 102 ILE A C 1
ATOM 814 O O . ILE A 1 102 ? 4.168 -8.251 -9.941 1.00 90.12 102 ILE A O 1
ATOM 818 N N . GLN A 1 103 ? 4.867 -6.328 -9.000 1.00 90.31 103 GLN A N 1
ATOM 819 C CA . GLN A 1 103 ? 6.254 -6.746 -8.804 1.00 90.31 103 GLN A CA 1
ATOM 820 C C . GLN A 1 103 ? 6.354 -7.929 -7.836 1.00 90.31 103 GLN A C 1
ATOM 822 O O . GLN A 1 103 ? 6.964 -8.938 -8.180 1.00 90.31 103 GLN A O 1
ATOM 827 N N . ASP A 1 104 ? 5.715 -7.823 -6.671 1.00 89.25 104 ASP A N 1
ATOM 828 C CA . ASP A 1 104 ? 5.780 -8.833 -5.613 1.00 89.25 104 ASP A CA 1
ATOM 829 C C . ASP A 1 104 ? 5.165 -10.167 -6.078 1.00 89.25 104 ASP A C 1
ATOM 831 O O . ASP A 1 104 ? 5.716 -11.244 -5.830 1.00 89.25 104 ASP A O 1
ATOM 835 N N . MET A 1 105 ? 4.064 -10.123 -6.838 1.00 92.69 105 MET A N 1
ATOM 836 C CA . MET A 1 105 ? 3.486 -11.330 -7.436 1.00 92.69 105 MET A CA 1
ATOM 837 C C . MET A 1 105 ? 4.387 -11.921 -8.530 1.00 92.69 105 MET A C 1
ATOM 839 O O . MET A 1 105 ? 4.547 -13.141 -8.610 1.00 92.69 105 MET A O 1
ATOM 843 N N . ALA A 1 106 ? 5.009 -11.087 -9.367 1.00 90.62 106 ALA A N 1
ATOM 844 C CA . ALA A 1 106 ? 5.962 -11.559 -10.370 1.00 90.62 106 ALA A CA 1
ATOM 845 C C . ALA A 1 106 ? 7.191 -12.225 -9.722 1.00 90.62 106 ALA A C 1
ATOM 847 O O . ALA A 1 106 ? 7.623 -13.285 -10.183 1.00 90.62 106 ALA A O 1
ATOM 848 N N . ASP A 1 107 ? 7.704 -11.655 -8.630 1.00 89.69 107 ASP A N 1
ATOM 849 C CA . ASP A 1 107 ? 8.776 -12.236 -7.817 1.00 89.69 107 ASP A CA 1
ATOM 850 C C . ASP A 1 107 ? 8.334 -13.561 -7.183 1.00 89.69 107 ASP A C 1
ATOM 852 O O . ASP A 1 107 ? 9.049 -14.557 -7.276 1.00 89.69 107 ASP A O 1
ATOM 856 N N . THR A 1 108 ? 7.106 -13.635 -6.666 1.00 90.56 108 THR A N 1
ATOM 857 C CA . THR A 1 108 ? 6.528 -14.876 -6.124 1.00 90.56 108 THR A CA 1
ATOM 858 C C . THR A 1 108 ? 6.464 -15.991 -7.176 1.00 90.56 108 THR A C 1
ATOM 860 O O . THR A 1 108 ? 6.740 -17.159 -6.886 1.00 90.56 108 THR A O 1
ATOM 863 N N . LEU A 1 109 ? 6.102 -15.662 -8.421 1.00 89.88 109 LEU A N 1
ATOM 864 C CA . LEU A 1 109 ? 6.093 -16.627 -9.526 1.00 89.88 109 LEU A CA 1
ATOM 865 C C . LEU A 1 109 ? 7.512 -17.111 -9.864 1.00 89.88 109 LEU A C 1
ATOM 867 O O . LEU A 1 109 ? 7.720 -18.304 -10.093 1.00 89.88 109 LEU A O 1
ATOM 871 N N . LEU A 1 110 ? 8.492 -16.203 -9.851 1.00 87.38 110 LEU A N 1
ATOM 872 C CA . LEU A 1 110 ? 9.907 -16.516 -10.072 1.00 87.38 110 LEU A CA 1
ATOM 873 C C . LEU A 1 110 ? 10.478 -17.423 -8.976 1.00 87.38 110 LEU A C 1
ATOM 875 O O . LEU A 1 110 ? 11.168 -18.394 -9.291 1.00 87.38 110 LEU A O 1
ATOM 879 N N . GLU A 1 111 ? 10.153 -17.156 -7.714 1.00 85.38 111 GLU A N 1
ATOM 880 C CA . GLU A 1 111 ? 10.575 -17.969 -6.571 1.00 85.38 111 GLU A CA 1
ATOM 881 C C . GLU A 1 111 ? 10.016 -19.396 -6.658 1.00 85.38 111 GLU A C 1
ATOM 883 O O . GLU A 1 111 ? 10.756 -20.374 -6.517 1.00 85.38 111 GLU A O 1
ATOM 888 N N . LYS A 1 112 ? 8.729 -19.542 -7.002 1.00 84.62 112 LYS A N 1
ATOM 889 C CA . LYS A 1 112 ? 8.069 -20.853 -7.154 1.00 84.62 112 LYS A CA 1
ATOM 890 C C . LYS A 1 112 ? 8.643 -21.712 -8.283 1.00 84.62 112 LYS A C 1
ATOM 892 O O . LYS A 1 112 ? 8.537 -22.935 -8.223 1.00 84.62 112 LYS A O 1
ATOM 897 N N . ARG A 1 113 ? 9.270 -21.108 -9.298 1.00 81.94 113 ARG A N 1
ATOM 898 C CA . ARG A 1 113 ? 9.926 -21.826 -10.408 1.00 81.94 113 ARG A CA 1
ATOM 899 C C . ARG A 1 113 ? 11.206 -22.562 -9.976 1.00 81.94 113 ARG A C 1
ATOM 901 O O . ARG A 1 113 ? 11.733 -23.355 -10.752 1.00 81.94 113 ARG A O 1
ATOM 908 N N . GLY A 1 114 ? 11.686 -22.360 -8.744 1.00 63.56 114 GLY A N 1
ATOM 909 C CA . GLY A 1 114 ? 12.789 -23.137 -8.166 1.00 63.56 114 GLY A CA 1
ATOM 910 C C . GLY A 1 114 ? 14.183 -22.683 -8.607 1.00 63.56 114 GLY A C 1
ATOM 911 O O . GLY A 1 114 ? 15.130 -23.467 -8.576 1.00 63.56 114 GLY A O 1
ATOM 912 N N . GLY A 1 115 ? 14.332 -21.426 -9.034 1.00 59.50 115 GLY A N 1
ATOM 913 C CA . GLY A 1 115 ? 15.631 -20.846 -9.364 1.00 59.50 115 GLY A CA 1
ATOM 914 C C . GLY A 1 115 ? 16.375 -20.406 -8.106 1.00 59.50 115 GLY A C 1
ATOM 915 O O . GLY A 1 115 ? 16.075 -19.361 -7.545 1.00 59.50 115 GLY A O 1
ATOM 916 N N . THR A 1 116 ? 17.391 -21.161 -7.690 1.00 47.69 116 THR A N 1
ATOM 917 C CA . THR A 1 116 ? 18.236 -20.918 -6.502 1.00 47.69 116 THR A CA 1
ATOM 918 C C . THR A 1 116 ? 19.110 -19.654 -6.567 1.00 47.69 116 THR A C 1
ATOM 920 O O . THR A 1 116 ? 20.043 -19.500 -5.782 1.00 47.69 116 THR A O 1
ATOM 923 N N . HIS A 1 117 ? 18.846 -18.732 -7.491 1.00 53.31 117 HIS A N 1
ATOM 924 C CA . HIS A 1 117 ? 19.500 -17.430 -7.592 1.00 53.31 117 HIS A CA 1
ATOM 925 C C . HIS A 1 117 ? 18.405 -16.371 -7.674 1.00 53.31 117 HIS A C 1
ATOM 927 O O . HIS A 1 117 ? 17.563 -16.463 -8.559 1.00 53.31 117 HIS A O 1
ATOM 933 N N . GLY A 1 118 ? 18.410 -15.409 -6.744 1.00 56.19 118 GLY A N 1
ATOM 934 C CA . GLY A 1 118 ? 17.382 -14.381 -6.528 1.00 56.19 118 GLY A CA 1
ATOM 935 C C . GLY A 1 118 ? 17.083 -13.488 -7.734 1.00 56.19 118 GLY A C 1
ATOM 936 O O . GLY A 1 118 ? 17.402 -12.300 -7.746 1.00 56.19 118 GLY A O 1
ATOM 937 N N . PHE A 1 119 ? 16.449 -14.050 -8.756 1.00 67.31 119 PHE A N 1
ATOM 938 C CA . PHE A 1 119 ? 15.944 -13.320 -9.901 1.00 67.31 119 PHE A CA 1
ATOM 939 C C . PHE A 1 119 ? 14.684 -12.581 -9.478 1.00 67.31 119 PHE A C 1
ATOM 941 O O . PHE A 1 119 ? 13.587 -13.108 -9.599 1.00 67.31 119 PHE A O 1
ATOM 948 N N . ARG A 1 120 ? 14.861 -11.348 -9.006 1.00 79.56 120 ARG A N 1
ATOM 949 C CA . ARG A 1 120 ? 13.765 -10.399 -8.817 1.00 79.56 120 ARG A CA 1
ATOM 950 C C . ARG A 1 120 ? 13.535 -9.584 -10.080 1.00 79.56 120 ARG A C 1
ATOM 952 O O . ARG A 1 120 ? 14.497 -9.223 -10.775 1.00 79.56 120 ARG A O 1
ATOM 959 N N . VAL A 1 121 ? 12.282 -9.312 -10.422 1.00 84.12 121 VAL A N 1
ATOM 960 C CA . VAL A 1 121 ? 11.932 -8.343 -11.461 1.00 84.12 121 VAL A CA 1
ATOM 961 C C . VAL A 1 121 ? 12.355 -6.946 -11.015 1.00 84.12 121 VAL A C 1
ATOM 963 O O . VAL A 1 121 ? 12.284 -6.589 -9.842 1.00 84.12 121 VAL A O 1
ATOM 966 N N . THR A 1 122 ? 12.847 -6.145 -11.959 1.00 83.81 122 THR A N 1
ATOM 967 C CA . THR A 1 122 ? 13.254 -4.765 -11.668 1.00 83.81 122 THR A CA 1
ATOM 968 C C . THR A 1 122 ? 12.084 -3.808 -11.867 1.00 83.81 122 THR A C 1
ATOM 970 O O . THR A 1 122 ? 11.119 -4.128 -12.568 1.00 83.81 122 THR A O 1
ATOM 973 N N . ARG A 1 123 ? 12.202 -2.595 -11.321 1.00 81.44 123 ARG A N 1
ATOM 974 C CA . ARG A 1 123 ? 11.235 -1.507 -11.520 1.00 81.44 123 ARG A CA 1
ATOM 975 C C . ARG A 1 123 ? 10.969 -1.234 -13.004 1.00 81.44 123 ARG A C 1
ATOM 977 O O . ARG A 1 123 ? 9.824 -1.046 -13.410 1.00 81.44 123 ARG A O 1
ATOM 984 N N . GLU A 1 124 ? 12.010 -1.266 -13.834 1.00 81.62 124 GLU A N 1
ATOM 985 C CA . GLU A 1 124 ? 11.902 -1.044 -15.281 1.00 81.62 124 GLU A CA 1
ATOM 986 C C . GLU A 1 124 ? 11.167 -2.185 -15.977 1.00 81.62 124 GLU A C 1
ATOM 988 O O . GLU A 1 124 ? 10.488 -1.951 -16.975 1.00 81.62 124 GLU A O 1
ATOM 993 N N . TRP A 1 125 ? 11.294 -3.417 -15.471 1.00 88.06 125 TRP A N 1
ATOM 994 C CA . TRP A 1 125 ? 10.539 -4.542 -16.009 1.00 88.06 125 TRP A CA 1
ATOM 995 C C . TRP A 1 125 ? 9.045 -4.346 -15.767 1.00 88.06 125 TRP A C 1
ATOM 997 O O . TRP A 1 125 ? 8.277 -4.495 -16.710 1.00 88.06 125 TRP A O 1
ATOM 1007 N N . VAL A 1 126 ? 8.646 -3.941 -14.558 1.00 87.00 126 VAL A N 1
ATOM 1008 C CA . VAL A 1 126 ? 7.231 -3.701 -14.230 1.00 87.00 126 VAL A CA 1
ATOM 1009 C C . VAL A 1 126 ? 6.677 -2.514 -15.011 1.00 87.00 126 VAL A C 1
ATOM 1011 O O . VAL A 1 126 ? 5.612 -2.618 -15.609 1.00 87.00 126 VAL A O 1
ATOM 1014 N N . SER A 1 127 ? 7.422 -1.406 -15.072 1.00 83.31 127 SER A N 1
ATOM 1015 C CA . SER A 1 127 ? 7.040 -0.243 -15.882 1.00 83.31 127 SER A CA 1
ATOM 1016 C C . SER A 1 127 ? 6.861 -0.625 -17.354 1.00 83.31 127 SER A C 1
ATOM 1018 O O . SER A 1 127 ? 5.848 -0.296 -17.967 1.00 83.31 127 SER A O 1
ATOM 1020 N N . GLY A 1 128 ? 7.797 -1.407 -17.903 1.00 83.94 128 GLY A N 1
ATOM 1021 C CA . GLY A 1 128 ? 7.675 -1.963 -19.245 1.00 83.94 128 GLY A CA 1
ATOM 1022 C C . GLY A 1 128 ? 6.449 -2.863 -19.390 1.00 83.94 128 GLY A C 1
ATOM 1023 O O . GLY A 1 128 ? 5.695 -2.693 -20.339 1.00 83.94 128 GLY A O 1
ATOM 1024 N N . TYR A 1 129 ? 6.221 -3.786 -18.453 1.00 85.75 129 TYR A N 1
ATOM 1025 C CA . TYR A 1 129 ? 5.080 -4.702 -18.460 1.00 85.75 129 TYR A CA 1
ATOM 1026 C C . TYR A 1 129 ? 3.750 -3.940 -18.501 1.00 85.75 129 TYR A C 1
ATOM 1028 O O . TYR A 1 129 ? 2.944 -4.176 -19.394 1.00 85.75 129 TYR A O 1
ATOM 1036 N N . ILE A 1 130 ? 3.563 -2.947 -17.629 1.00 86.06 130 ILE A N 1
ATOM 1037 C CA . ILE A 1 130 ? 2.362 -2.098 -17.615 1.00 86.06 130 ILE A CA 1
ATOM 1038 C C . ILE A 1 130 ? 2.219 -1.323 -18.935 1.00 86.06 130 ILE A C 1
ATOM 1040 O O . ILE A 1 130 ? 1.132 -1.257 -19.495 1.00 86.06 130 ILE A O 1
ATOM 1044 N N . GLN A 1 131 ? 3.310 -0.781 -19.488 1.00 81.62 131 GLN A N 1
ATOM 1045 C CA . GLN A 1 131 ? 3.273 -0.091 -20.786 1.00 81.62 131 GLN A CA 1
ATOM 1046 C C . GLN A 1 131 ? 2.911 -1.019 -21.956 1.00 81.62 131 GLN A C 1
ATOM 1048 O O . GLN A 1 131 ? 2.306 -0.572 -22.930 1.00 81.62 131 GLN A O 1
ATOM 1053 N N . PHE A 1 132 ? 3.296 -2.296 -21.888 1.00 81.19 132 PHE A N 1
ATOM 1054 C CA . PHE A 1 132 ? 2.946 -3.302 -22.893 1.00 81.19 132 PHE A CA 1
ATOM 1055 C C . PHE A 1 132 ? 1.511 -3.823 -22.756 1.00 81.19 132 PHE A C 1
ATOM 1057 O O . PHE A 1 132 ? 0.995 -4.369 -23.731 1.00 81.19 132 PHE A O 1
ATOM 1064 N N . HIS A 1 133 ? 0.874 -3.605 -21.604 1.00 83.25 133 HIS A N 1
ATOM 1065 C CA . HIS A 1 133 ? -0.488 -4.025 -21.279 1.00 83.25 133 HIS A CA 1
ATOM 1066 C C . HIS A 1 133 ? -1.366 -2.812 -20.911 1.00 83.25 133 HIS A C 1
ATOM 1068 O O . HIS A 1 133 ? -1.603 -2.557 -19.725 1.00 83.25 133 HIS A O 1
ATOM 1074 N N . PRO A 1 134 ? -1.853 -2.040 -21.908 1.00 84.38 134 PRO A N 1
ATOM 1075 C CA . PRO A 1 134 ? -2.679 -0.851 -21.680 1.00 84.38 134 PRO A CA 1
ATOM 1076 C C . PRO A 1 134 ? -3.912 -1.105 -20.808 1.00 84.38 134 PRO A C 1
ATOM 1078 O O . PRO A 1 134 ? -4.340 -0.215 -20.078 1.00 84.38 134 PRO A O 1
ATOM 1081 N N . GLU A 1 135 ? -4.462 -2.318 -20.855 1.00 85.81 135 GLU A N 1
ATOM 1082 C CA . GLU A 1 135 ? -5.552 -2.758 -19.992 1.00 85.81 135 GLU A CA 1
ATOM 1083 C C . GLU A 1 135 ? -5.197 -2.641 -18.503 1.00 85.81 135 GLU A C 1
ATOM 1085 O O . GLU A 1 135 ? -6.009 -2.154 -17.726 1.00 85.81 135 GLU A O 1
ATOM 1090 N N . PHE A 1 136 ? -3.973 -2.987 -18.094 1.00 87.50 136 PHE A N 1
ATOM 1091 C CA . PHE A 1 136 ? -3.552 -2.880 -16.694 1.00 87.50 136 PHE A CA 1
ATOM 1092 C C . PHE A 1 136 ? -3.237 -1.442 -16.300 1.00 87.50 136 PHE A C 1
ATOM 1094 O O . PHE A 1 136 ? -3.501 -1.054 -15.166 1.00 87.50 136 PHE A O 1
ATOM 1101 N N . ALA A 1 137 ? -2.714 -0.637 -17.229 1.00 85.56 137 ALA A N 1
ATOM 1102 C CA . ALA A 1 137 ? -2.518 0.790 -16.988 1.00 85.56 137 ALA A CA 1
ATOM 1103 C C . ALA A 1 137 ? -3.852 1.483 -16.664 1.00 85.56 137 ALA A C 1
ATOM 1105 O O . ALA A 1 137 ? -3.924 2.222 -15.685 1.00 85.56 137 ALA A O 1
ATOM 1106 N N . ALA A 1 138 ? -4.911 1.170 -17.419 1.00 87.06 138 ALA A N 1
ATOM 1107 C CA . ALA A 1 138 ? -6.250 1.699 -17.174 1.00 87.06 138 ALA A CA 1
ATOM 1108 C C . ALA A 1 138 ? -6.824 1.251 -15.818 1.00 87.06 138 ALA A C 1
ATOM 1110 O O . ALA A 1 138 ? -7.407 2.066 -15.109 1.00 87.06 138 ALA A O 1
ATOM 1111 N N . LEU A 1 139 ? -6.620 -0.012 -15.420 1.00 87.50 139 LEU A N 1
ATOM 1112 C CA . LEU A 1 139 ? -7.057 -0.502 -14.104 1.00 87.50 139 LEU A CA 1
ATOM 1113 C C . LEU A 1 139 ? -6.352 0.222 -12.951 1.00 87.50 139 LEU A C 1
ATOM 1115 O O . LEU A 1 139 ? -6.993 0.588 -11.968 1.00 87.50 139 LEU A O 1
ATOM 1119 N N . ILE A 1 140 ? -5.041 0.442 -13.073 1.00 86.00 140 ILE A N 1
ATOM 1120 C CA . ILE A 1 140 ? -4.253 1.172 -12.071 1.00 86.00 140 ILE A CA 1
ATOM 1121 C C . ILE A 1 140 ? -4.709 2.634 -11.995 1.00 86.00 140 ILE A C 1
ATOM 1123 O O . ILE A 1 140 ? -4.839 3.177 -10.902 1.00 86.00 140 ILE A O 1
ATOM 1127 N N . GLU A 1 141 ? -4.963 3.276 -13.137 1.00 86.88 141 GLU A N 1
ATOM 1128 C CA . GLU A 1 141 ? -5.449 4.659 -13.197 1.00 86.88 141 GLU A CA 1
ATOM 1129 C C . GLU A 1 141 ? -6.832 4.799 -12.556 1.00 86.88 141 GLU A C 1
ATOM 1131 O O . GLU A 1 141 ? -6.997 5.594 -11.633 1.00 86.88 141 GLU A O 1
ATOM 1136 N N . GLN A 1 142 ? -7.789 3.960 -12.958 1.00 85.44 142 GLN A N 1
ATOM 1137 C CA . GLN A 1 142 ? -9.125 3.918 -12.364 1.00 85.44 142 GLN A CA 1
ATOM 1138 C C . GLN A 1 142 ? -9.060 3.704 -10.848 1.00 85.44 142 GLN A C 1
ATOM 1140 O O . GLN A 1 142 ? -9.816 4.315 -10.091 1.00 85.44 142 GLN A O 1
ATOM 1145 N N . HIS A 1 143 ? -8.158 2.836 -10.393 1.00 83.12 143 HIS A N 1
ATOM 1146 C CA . HIS A 1 143 ? -7.990 2.577 -8.975 1.00 83.12 143 HIS A CA 1
ATOM 1147 C C . HIS A 1 143 ? -7.376 3.769 -8.228 1.00 83.12 143 HIS A C 1
ATOM 1149 O O . HIS A 1 143 ? -7.870 4.135 -7.166 1.00 83.12 143 HIS A O 1
ATOM 1155 N N . ASN A 1 144 ? -6.347 4.412 -8.784 1.00 85.06 144 ASN A N 1
ATOM 1156 C CA . ASN A 1 144 ? -5.775 5.624 -8.196 1.00 85.06 144 ASN A CA 1
ATOM 1157 C C . ASN A 1 144 ? -6.820 6.741 -8.091 1.00 85.06 144 ASN A C 1
ATOM 1159 O O . ASN A 1 144 ? -6.886 7.402 -7.060 1.00 85.06 144 ASN A O 1
ATOM 1163 N N . GLU A 1 145 ? -7.676 6.908 -9.104 1.00 87.00 145 GLU A N 1
ATOM 1164 C CA . GLU A 1 145 ? -8.787 7.860 -9.031 1.00 87.00 145 GLU A CA 1
ATOM 1165 C C . GLU A 1 145 ? -9.768 7.532 -7.901 1.00 87.00 145 GLU A C 1
ATOM 1167 O O . GLU A 1 145 ? -10.244 8.439 -7.221 1.00 87.00 145 GLU A O 1
ATOM 1172 N N . TYR A 1 146 ? -10.089 6.251 -7.700 1.00 83.94 146 TYR A N 1
ATOM 1173 C CA . TYR A 1 146 ? -10.932 5.810 -6.589 1.00 83.94 146 TYR A CA 1
ATOM 1174 C C . TYR A 1 146 ? -10.278 6.118 -5.236 1.00 83.94 146 TYR A C 1
ATOM 1176 O O . TYR A 1 146 ? -10.915 6.717 -4.374 1.00 83.94 146 TYR A O 1
ATOM 1184 N N . LEU A 1 147 ? -9.001 5.765 -5.059 1.00 83.06 147 LEU A N 1
ATOM 1185 C CA . LEU A 1 147 ? -8.258 6.033 -3.825 1.00 83.06 147 LEU A CA 1
ATOM 1186 C C . LEU A 1 147 ? -8.194 7.530 -3.502 1.00 83.06 147 LEU A C 1
ATOM 1188 O O . LEU A 1 147 ? -8.350 7.922 -2.347 1.00 83.06 147 LEU A O 1
ATOM 1192 N N . GLU A 1 148 ? -7.987 8.366 -4.517 1.00 86.50 148 GLU A N 1
ATOM 1193 C CA . GLU A 1 148 ? -7.932 9.816 -4.353 1.00 86.50 148 GLU A CA 1
ATOM 1194 C C . GLU A 1 148 ? -9.303 10.396 -3.991 1.00 86.50 148 GLU A C 1
ATOM 1196 O O . GLU A 1 148 ? -9.405 11.193 -3.058 1.00 86.50 148 GLU A O 1
ATOM 1201 N N . LYS A 1 149 ? -10.370 9.975 -4.683 1.00 87.25 149 LYS A N 1
ATOM 1202 C CA . LYS A 1 149 ? -11.727 10.505 -4.474 1.00 87.25 149 LYS A CA 1
ATOM 1203 C C . LYS A 1 149 ? -12.363 10.030 -3.170 1.00 87.25 149 LYS A C 1
ATOM 1205 O O . LYS A 1 149 ? -12.958 10.841 -2.468 1.00 87.25 149 LYS A O 1
ATOM 1210 N N . GLU A 1 150 ? -12.255 8.741 -2.863 1.00 84.25 150 GLU A N 1
ATOM 1211 C CA . GLU A 1 150 ? -12.971 8.127 -1.739 1.00 84.25 150 GLU A CA 1
ATOM 1212 C C . GLU A 1 150 ? -12.150 8.146 -0.449 1.00 84.25 150 GLU A C 1
ATOM 1214 O O . GLU A 1 150 ? -12.695 8.362 0.632 1.00 84.25 150 GLU A O 1
ATOM 1219 N N . LEU A 1 151 ? -10.832 7.941 -0.545 1.00 81.88 151 LEU A N 1
ATOM 1220 C CA . LEU A 1 151 ? -9.958 7.806 0.626 1.00 81.88 151 LEU A CA 1
ATOM 1221 C C . LEU A 1 151 ? -9.011 8.996 0.814 1.00 81.88 151 LEU A C 1
ATOM 1223 O O . LEU A 1 151 ? -8.277 9.035 1.799 1.00 81.88 151 LEU A O 1
ATOM 1227 N N . GLY A 1 152 ? -8.993 9.961 -0.112 1.00 87.62 152 GLY A N 1
ATOM 1228 C CA . GLY A 1 152 ? -8.068 11.095 -0.064 1.00 87.62 152 GLY A CA 1
ATOM 122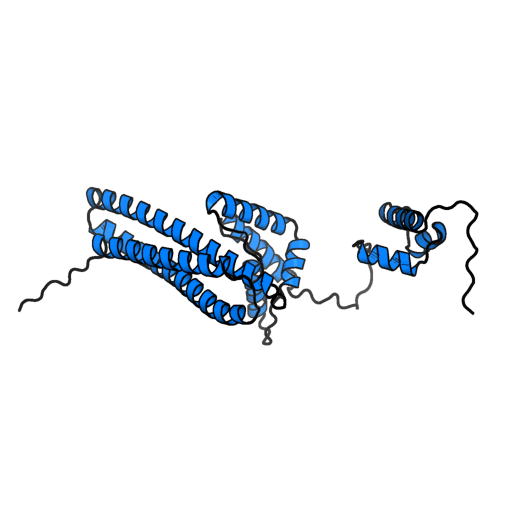9 C C . GLY A 1 152 ? -6.597 10.683 -0.158 1.00 87.62 152 GLY A C 1
ATOM 1230 O O . GLY A 1 152 ? -5.718 11.448 0.246 1.00 87.62 152 GLY A O 1
ATOM 1231 N N . MET A 1 153 ? -6.312 9.468 -0.633 1.00 89.00 153 MET A N 1
ATOM 1232 C CA . MET A 1 153 ? -4.962 8.915 -0.731 1.00 89.00 153 MET A CA 1
ATOM 1233 C C . MET A 1 153 ? -4.289 9.350 -2.034 1.00 89.00 153 MET A C 1
ATOM 1235 O O . MET A 1 153 ? -4.932 9.606 -3.047 1.00 89.00 153 MET A O 1
ATOM 1239 N N . ARG A 1 154 ? -2.961 9.416 -2.017 1.00 89.19 154 ARG A N 1
ATOM 1240 C CA . ARG A 1 154 ? -2.132 9.688 -3.190 1.00 89.19 154 ARG A CA 1
ATOM 1241 C C . ARG A 1 154 ? -1.833 8.398 -3.960 1.00 89.19 154 ARG A C 1
ATOM 1243 O O . ARG A 1 154 ? -1.770 7.327 -3.349 1.00 89.19 154 ARG A O 1
ATOM 1250 N N . PRO A 1 155 ? -1.569 8.483 -5.276 1.00 83.75 155 PRO A N 1
ATOM 1251 C CA . PRO A 1 155 ? -1.255 7.319 -6.098 1.00 83.75 155 PRO A CA 1
ATOM 1252 C C . PRO A 1 155 ? -0.064 6.506 -5.576 1.00 83.75 155 PRO A C 1
ATOM 1254 O O . PRO A 1 155 ? 1.006 7.050 -5.293 1.00 83.75 155 PRO A O 1
ATOM 1257 N N . PHE A 1 156 ? -0.211 5.181 -5.526 1.00 78.94 156 PHE A N 1
ATOM 1258 C CA . PHE A 1 156 ? 0.883 4.286 -5.147 1.00 78.94 156 PHE A CA 1
ATOM 1259 C C . PHE A 1 156 ? 1.906 4.156 -6.282 1.00 78.94 156 PHE A C 1
ATOM 1261 O O . PHE A 1 156 ? 1.601 3.706 -7.391 1.00 78.94 156 PHE A O 1
ATOM 1268 N N . ARG A 1 157 ? 3.157 4.528 -5.996 1.00 77.88 157 ARG A N 1
ATOM 1269 C CA . ARG A 1 157 ? 4.277 4.470 -6.948 1.00 77.88 157 ARG A CA 1
ATOM 1270 C C . ARG A 1 157 ? 5.058 3.157 -6.804 1.00 77.88 157 ARG A C 1
ATOM 1272 O O . ARG A 1 157 ? 5.001 2.491 -5.779 1.00 77.88 157 ARG A O 1
ATOM 1279 N N . LEU A 1 158 ? 5.835 2.794 -7.832 1.00 73.00 158 LEU A N 1
ATOM 1280 C CA . LEU A 1 158 ? 6.728 1.614 -7.827 1.00 73.00 158 LEU A CA 1
ATOM 1281 C C . LEU A 1 158 ? 7.780 1.625 -6.701 1.00 73.00 158 LEU A C 1
ATOM 1283 O O . LEU A 1 158 ? 8.357 0.587 -6.386 1.00 73.00 158 LEU A O 1
ATOM 1287 N N . GLY A 1 159 ? 8.070 2.804 -6.165 1.00 76.00 159 GLY A N 1
ATOM 1288 C CA . GLY A 1 159 ? 9.232 3.082 -5.335 1.00 76.00 159 GLY A CA 1
ATOM 1289 C C . GLY A 1 159 ? 9.941 4.343 -5.830 1.00 76.00 159 GLY A C 1
ATOM 1290 O O . GLY A 1 159 ? 9.705 4.762 -6.975 1.00 76.00 159 GLY A O 1
ATOM 1291 N N . PRO A 1 160 ? 10.800 4.942 -4.998 1.00 82.56 160 PRO A N 1
ATOM 1292 C CA . PRO A 1 160 ? 11.602 6.080 -5.408 1.00 82.56 160 PRO A CA 1
ATOM 1293 C C . PRO A 1 160 ? 12.742 5.650 -6.340 1.00 82.56 160 PRO A C 1
ATOM 1295 O O . PRO A 1 160 ? 13.137 4.484 -6.390 1.00 82.56 160 PRO A O 1
ATOM 1298 N N . ASP A 1 161 ? 13.265 6.594 -7.112 1.00 81.62 161 ASP A N 1
ATOM 1299 C CA . ASP A 1 161 ? 14.592 6.517 -7.712 1.00 81.62 161 ASP A CA 1
ATOM 1300 C C . ASP A 1 161 ? 15.652 6.687 -6.603 1.00 81.62 161 ASP A C 1
ATOM 1302 O O . ASP A 1 161 ? 15.747 7.772 -6.023 1.00 81.62 161 ASP A O 1
ATOM 1306 N N . PRO A 1 162 ? 16.426 5.636 -6.268 1.00 78.94 162 PRO A N 1
ATOM 1307 C CA . PRO A 1 162 ? 17.363 5.674 -5.146 1.00 78.94 162 PRO A CA 1
ATOM 1308 C C . PRO A 1 162 ? 18.526 6.647 -5.377 1.00 78.94 162 PRO A C 1
ATOM 1310 O O . PRO A 1 162 ? 19.110 7.129 -4.410 1.00 78.94 162 PRO A O 1
ATOM 1313 N N . ASP A 1 163 ? 18.838 6.967 -6.636 1.00 82.12 163 ASP A N 1
ATOM 1314 C CA . ASP A 1 163 ? 19.896 7.917 -6.989 1.00 82.12 163 ASP A CA 1
ATOM 1315 C C . ASP A 1 163 ? 19.400 9.376 -6.942 1.00 82.12 163 ASP A C 1
ATOM 1317 O O . ASP A 1 163 ? 20.177 10.314 -7.144 1.00 82.12 163 ASP A O 1
ATOM 1321 N N . ASN A 1 164 ? 18.109 9.588 -6.660 1.00 85.94 164 ASN A N 1
ATOM 1322 C CA . ASN A 1 164 ? 17.477 10.896 -6.559 1.00 85.94 164 ASN A CA 1
ATOM 1323 C C . ASN A 1 164 ? 16.900 11.124 -5.146 1.00 85.94 164 ASN A C 1
ATOM 1325 O O . ASN A 1 164 ? 15.733 10.816 -4.891 1.00 85.94 164 ASN A O 1
ATOM 1329 N N . PRO A 1 165 ? 17.670 11.751 -4.235 1.00 83.88 165 PRO A N 1
ATOM 1330 C CA . PRO A 1 165 ? 17.247 12.016 -2.858 1.00 83.88 165 PRO A CA 1
ATOM 1331 C C . PRO A 1 165 ? 15.913 12.765 -2.733 1.00 83.88 165 PRO A C 1
ATOM 1333 O O . PRO A 1 165 ? 15.159 12.543 -1.788 1.00 83.88 165 PRO A O 1
ATOM 1336 N N . LYS A 1 166 ? 15.583 13.628 -3.703 1.00 86.06 166 LYS A N 1
ATOM 1337 C CA . LYS A 1 166 ? 14.302 14.341 -3.724 1.00 86.06 166 LYS A CA 1
ATOM 1338 C C . LYS A 1 166 ? 13.129 13.399 -4.013 1.00 86.06 166 LYS A C 1
ATOM 1340 O O . LYS A 1 166 ? 12.090 13.534 -3.378 1.00 86.06 166 LYS A O 1
ATOM 1345 N N . ASP A 1 167 ? 13.291 12.448 -4.933 1.00 86.00 167 ASP A N 1
ATOM 1346 C CA . ASP A 1 167 ? 12.243 11.459 -5.225 1.00 86.00 167 ASP A CA 1
ATOM 1347 C C . ASP A 1 167 ? 12.049 10.493 -4.047 1.00 86.00 167 ASP A C 1
ATOM 1349 O O . ASP A 1 167 ? 10.918 10.143 -3.721 1.00 86.00 167 ASP A O 1
ATOM 1353 N N . VAL A 1 168 ? 13.136 10.131 -3.351 1.00 83.75 168 VAL A N 1
ATOM 1354 C CA . VAL A 1 168 ? 13.079 9.378 -2.083 1.00 83.75 168 VAL A CA 1
ATOM 1355 C C . VAL A 1 168 ? 12.262 10.133 -1.035 1.00 83.75 168 VAL A C 1
ATOM 1357 O O . VAL A 1 168 ? 11.358 9.553 -0.435 1.00 83.75 168 VAL A O 1
ATOM 1360 N N . LEU A 1 169 ? 12.530 11.430 -0.855 1.0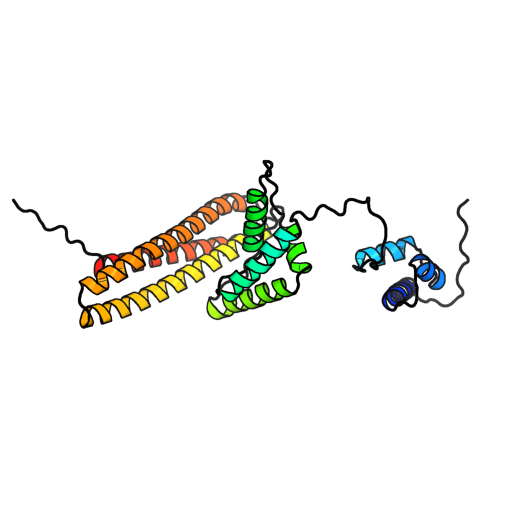0 84.88 169 LEU A N 1
ATOM 1361 C CA . LEU A 1 169 ? 11.785 12.275 0.077 1.00 84.88 169 LEU A CA 1
ATOM 1362 C C . LEU A 1 169 ? 10.302 12.379 -0.300 1.00 84.88 169 LEU A C 1
ATOM 1364 O O . LEU A 1 169 ? 9.441 12.173 0.550 1.00 84.88 169 LEU A O 1
ATOM 1368 N N . GLU A 1 170 ? 9.989 12.673 -1.564 1.00 87.56 170 GLU A N 1
ATOM 1369 C CA . GLU A 1 170 ? 8.602 12.757 -2.036 1.00 87.56 170 GLU A CA 1
ATOM 1370 C C . GLU A 1 170 ? 7.866 11.424 -1.850 1.00 87.56 170 GLU A C 1
ATOM 1372 O O . GLU A 1 170 ? 6.713 11.409 -1.427 1.00 87.56 170 GLU A O 1
ATOM 1377 N N . TYR A 1 171 ? 8.531 10.297 -2.119 1.00 85.69 171 TYR A N 1
ATOM 1378 C CA . TYR A 1 171 ? 7.950 8.968 -1.926 1.00 85.69 171 TYR A CA 1
ATOM 1379 C C . TYR A 1 171 ? 7.638 8.694 -0.455 1.00 85.69 171 TYR A C 1
ATOM 1381 O O . TYR A 1 171 ? 6.569 8.176 -0.137 1.00 85.69 171 TYR A O 1
ATOM 1389 N N . ALA A 1 172 ? 8.538 9.088 0.445 1.00 83.88 172 ALA A N 1
ATOM 1390 C CA . ALA A 1 172 ? 8.324 8.963 1.880 1.00 83.88 172 ALA A CA 1
ATOM 1391 C C . ALA A 1 172 ? 7.156 9.842 2.364 1.00 83.88 172 ALA A C 1
ATOM 1393 O O . ALA A 1 172 ? 6.322 9.388 3.145 1.00 83.88 172 ALA A O 1
ATOM 1394 N N . VAL A 1 173 ? 7.047 11.077 1.859 1.00 87.81 173 VAL A N 1
ATOM 1395 C CA . VAL A 1 173 ? 5.923 11.983 2.157 1.00 87.81 173 VAL A CA 1
ATOM 1396 C C . VAL A 1 173 ? 4.592 11.401 1.673 1.00 87.81 173 VAL A C 1
ATOM 1398 O O . VAL A 1 173 ? 3.598 11.475 2.394 1.00 87.81 173 VAL A O 1
ATOM 1401 N N . ASP A 1 174 ? 4.555 10.810 0.476 1.00 87.75 174 ASP A N 1
ATOM 1402 C CA . ASP A 1 174 ? 3.350 10.151 -0.039 1.00 87.75 174 ASP A CA 1
ATOM 1403 C C . ASP A 1 174 ? 2.965 8.934 0.810 1.00 87.75 174 ASP A C 1
ATOM 1405 O O . ASP A 1 174 ? 1.787 8.747 1.115 1.00 87.75 174 ASP A O 1
ATOM 1409 N N . GLY A 1 175 ? 3.955 8.139 1.233 1.00 85.12 175 GLY A N 1
ATOM 1410 C CA . GLY A 1 175 ? 3.758 7.014 2.145 1.00 85.12 175 GLY A CA 1
ATOM 1411 C C . GLY A 1 175 ? 3.139 7.451 3.472 1.00 85.12 175 GLY A C 1
ATOM 1412 O O . GLY A 1 175 ? 2.106 6.918 3.863 1.00 85.12 175 GLY A O 1
ATOM 1413 N N . LEU A 1 176 ? 3.707 8.479 4.112 1.00 85.94 176 LEU A N 1
ATOM 1414 C CA . LEU A 1 176 ? 3.177 9.069 5.347 1.00 85.94 176 LEU A CA 1
ATOM 1415 C C . LEU A 1 176 ? 1.727 9.531 5.192 1.00 85.94 176 LEU A C 1
ATOM 1417 O O . LEU A 1 176 ? 0.876 9.196 6.014 1.00 85.94 176 LEU A O 1
ATOM 1421 N N . HIS A 1 177 ? 1.444 10.278 4.122 1.00 89.00 177 HIS A N 1
ATOM 1422 C CA . HIS A 1 177 ? 0.098 10.761 3.822 1.00 89.00 177 HIS A CA 1
ATOM 1423 C C . HIS A 1 177 ? -0.886 9.598 3.679 1.00 89.00 177 HIS A C 1
ATOM 1425 O O . HIS A 1 177 ? -1.955 9.614 4.283 1.00 89.00 177 HIS A O 1
ATOM 1431 N N . ASN A 1 178 ? -0.525 8.576 2.906 1.00 87.62 178 ASN A N 1
ATOM 1432 C CA . ASN A 1 178 ? -1.383 7.423 2.661 1.00 87.62 178 ASN A CA 1
ATOM 1433 C C . ASN A 1 178 ? -1.648 6.623 3.940 1.00 87.62 178 ASN A C 1
ATOM 1435 O O . ASN A 1 178 ? -2.803 6.314 4.227 1.00 87.62 178 ASN A O 1
ATOM 1439 N N . THR A 1 179 ? -0.618 6.347 4.741 1.00 85.00 179 THR A N 1
ATOM 1440 C CA . THR A 1 179 ? -0.773 5.654 6.028 1.00 85.00 179 THR A CA 1
ATOM 1441 C C . THR A 1 179 ? -1.674 6.445 6.980 1.00 85.00 179 THR A C 1
ATOM 1443 O O . THR A 1 179 ? -2.572 5.873 7.596 1.00 85.00 179 THR A O 1
ATOM 1446 N N . ALA A 1 180 ? -1.506 7.769 7.042 1.00 87.25 180 ALA A N 1
ATOM 1447 C CA . ALA A 1 180 ? -2.352 8.649 7.843 1.00 87.25 180 ALA A CA 1
ATOM 1448 C C . ALA A 1 180 ? -3.823 8.630 7.388 1.00 87.25 180 ALA A C 1
ATOM 1450 O O . ALA A 1 180 ? -4.724 8.519 8.219 1.00 87.25 180 ALA A O 1
ATOM 1451 N N . GLN A 1 181 ? -4.088 8.718 6.079 1.00 88.44 181 GLN A N 1
ATOM 1452 C CA . GLN A 1 181 ? -5.454 8.652 5.546 1.00 88.44 181 GLN A CA 1
ATOM 1453 C C . GLN A 1 181 ? -6.109 7.300 5.816 1.00 88.44 181 GLN A C 1
ATOM 1455 O O . GLN A 1 181 ? -7.260 7.255 6.245 1.00 88.44 181 GLN A O 1
ATOM 1460 N N . PHE A 1 182 ? -5.367 6.207 5.626 1.00 84.12 182 PHE A N 1
ATOM 1461 C CA . PHE A 1 182 ? -5.858 4.871 5.934 1.00 84.12 182 PHE A CA 1
ATOM 1462 C C . PHE A 1 182 ? -6.263 4.763 7.407 1.00 84.12 182 PHE A C 1
ATOM 1464 O O . PHE A 1 182 ? -7.407 4.432 7.700 1.00 84.12 182 PHE A O 1
ATOM 1471 N N . ALA A 1 183 ? -5.386 5.140 8.338 1.00 84.94 183 ALA A N 1
ATOM 1472 C CA . ALA A 1 183 ? -5.688 5.076 9.767 1.00 84.94 183 ALA A CA 1
ATOM 1473 C C . ALA A 1 183 ? -6.903 5.933 10.170 1.00 84.94 183 ALA A C 1
ATOM 1475 O O . ALA A 1 183 ? -7.749 5.474 10.934 1.00 84.94 183 ALA A O 1
ATOM 1476 N N . LYS A 1 184 ? -7.069 7.134 9.594 1.00 88.00 184 LYS A N 1
ATOM 1477 C CA . LYS A 1 184 ? -8.278 7.954 9.812 1.00 88.00 184 LYS A CA 1
ATOM 1478 C C . LYS A 1 184 ? -9.556 7.218 9.409 1.00 88.00 184 LYS A C 1
ATOM 1480 O O . LYS A 1 184 ? -10.515 7.209 10.175 1.00 88.00 184 LYS A O 1
ATOM 1485 N N . GLN A 1 185 ? -9.567 6.595 8.231 1.00 85.75 185 GLN A N 1
ATOM 1486 C CA . GLN A 1 185 ? -10.726 5.840 7.740 1.00 85.75 185 GLN A CA 1
ATOM 1487 C C . GLN A 1 185 ? -11.055 4.657 8.656 1.00 85.75 185 GLN A C 1
ATOM 1489 O O . GLN A 1 185 ? -12.221 4.406 8.959 1.00 85.75 185 GLN A O 1
ATOM 1494 N N . MET A 1 186 ? -10.025 3.970 9.150 1.00 83.62 186 MET A N 1
ATOM 1495 C CA . MET A 1 186 ? -10.185 2.840 10.063 1.00 83.62 186 MET A CA 1
ATOM 1496 C C . MET A 1 186 ? -10.748 3.286 11.414 1.00 83.62 186 MET A C 1
ATOM 1498 O O . MET A 1 186 ? -11.688 2.667 11.905 1.00 83.62 186 MET A O 1
ATOM 1502 N N . ASN A 1 187 ? -10.271 4.407 11.959 1.00 86.12 187 ASN A N 1
ATOM 1503 C CA . ASN A 1 187 ? -10.801 4.975 13.200 1.00 86.12 187 ASN A CA 1
ATOM 1504 C C . ASN A 1 187 ? -12.273 5.388 13.059 1.00 86.12 187 ASN A C 1
ATOM 1506 O O . ASN A 1 187 ? -13.074 5.142 13.959 1.00 86.12 187 ASN A O 1
ATOM 1510 N N . GLU A 1 188 ? -12.669 5.986 11.933 1.00 88.62 188 GLU A N 1
ATOM 1511 C CA . GLU A 1 188 ? -14.075 6.335 11.680 1.00 88.62 188 GLU A CA 1
ATOM 1512 C C . GLU A 1 188 ? -14.969 5.098 11.508 1.00 88.62 188 GLU A C 1
ATOM 1514 O O . GLU A 1 188 ? -16.087 5.043 12.038 1.00 88.62 188 GLU A O 1
ATOM 1519 N N . PHE A 1 189 ? -14.469 4.068 10.821 1.00 86.00 189 PHE A N 1
ATOM 1520 C CA . PHE A 1 189 ? -15.144 2.776 10.743 1.00 86.00 189 PHE A CA 1
ATOM 1521 C C . PHE A 1 189 ? -15.327 2.162 12.135 1.00 86.00 189 PHE A C 1
ATOM 1523 O O . PHE A 1 189 ? -16.418 1.704 12.476 1.00 86.00 189 PHE A O 1
ATOM 1530 N N . GLU A 1 190 ? -14.290 2.202 12.964 1.00 83.50 190 GLU A N 1
ATOM 1531 C CA . GLU A 1 190 ? -14.300 1.638 14.306 1.00 83.50 190 GLU A CA 1
ATOM 1532 C C . GLU A 1 190 ? -15.284 2.360 15.231 1.00 83.50 190 GLU A C 1
ATOM 1534 O O . GLU A 1 190 ? -16.088 1.702 15.890 1.00 83.50 190 GLU A O 1
ATOM 1539 N N . LYS A 1 191 ? -15.328 3.696 15.196 1.00 86.12 191 LYS A N 1
ATOM 1540 C CA . LYS A 1 191 ? -16.353 4.493 15.896 1.00 86.12 191 LYS A CA 1
ATOM 1541 C C . LYS A 1 191 ? -17.770 4.145 15.432 1.00 86.12 191 LYS A C 1
ATOM 1543 O O . LYS A 1 191 ? -18.707 4.091 16.232 1.00 86.12 191 LYS A O 1
ATOM 1548 N N . THR A 1 192 ? -17.948 3.889 14.137 1.00 88.25 192 THR A N 1
ATOM 1549 C CA . THR A 1 192 ? -19.245 3.471 13.584 1.00 88.25 192 THR A CA 1
ATOM 1550 C C . THR A 1 192 ? -19.636 2.082 14.089 1.00 88.25 192 THR A C 1
ATOM 1552 O O . THR A 1 192 ? -20.775 1.874 14.512 1.00 88.25 192 THR A O 1
ATOM 1555 N N . MET A 1 193 ? -18.688 1.144 14.112 1.00 84.88 193 MET A N 1
ATOM 1556 C CA . MET A 1 193 ? -18.889 -0.199 14.659 1.00 84.88 193 MET A CA 1
ATOM 1557 C C . MET A 1 193 ? -19.174 -0.162 16.157 1.00 84.88 193 MET A C 1
ATOM 1559 O O . MET A 1 193 ? -20.092 -0.835 16.613 1.00 84.88 193 MET A O 1
ATOM 1563 N N . GLN A 1 194 ? -18.463 0.670 16.917 1.00 83.50 194 GLN A N 1
ATOM 1564 C CA . GLN A 1 194 ? -18.723 0.900 18.335 1.00 83.50 194 GLN A CA 1
ATOM 1565 C C . GLN A 1 194 ? -20.185 1.273 18.575 1.00 83.50 194 GLN A C 1
ATOM 1567 O O . GLN A 1 194 ? -20.844 0.704 19.445 1.00 83.50 194 GLN A O 1
ATOM 1572 N N . LYS A 1 195 ? -20.718 2.201 17.775 1.00 87.62 195 LYS A N 1
ATOM 1573 C CA . LYS A 1 195 ? -22.122 2.603 17.859 1.00 87.62 195 LYS A CA 1
ATOM 1574 C C . LYS A 1 195 ? -23.076 1.431 17.585 1.00 87.62 195 LYS A C 1
ATOM 1576 O O . LYS A 1 195 ? -23.997 1.222 18.373 1.00 87.62 195 LYS A O 1
ATOM 1581 N N . ASP A 1 196 ? -22.840 0.647 16.531 1.00 87.19 196 ASP A N 1
ATOM 1582 C CA . ASP A 1 196 ? -23.649 -0.547 16.218 1.00 87.19 196 ASP A CA 1
ATOM 1583 C C . ASP A 1 196 ? -23.578 -1.591 17.349 1.00 87.19 196 ASP A C 1
ATOM 1585 O O . ASP A 1 196 ? -24.595 -2.155 17.754 1.00 87.19 196 ASP A O 1
ATOM 1589 N N . LEU A 1 197 ? -22.400 -1.806 17.943 1.00 85.31 197 LEU A N 1
ATOM 1590 C CA . LEU A 1 197 ? -22.243 -2.710 19.083 1.00 85.31 197 LEU A CA 1
ATOM 1591 C C . LEU A 1 197 ? -23.023 -2.240 20.314 1.00 85.31 197 LEU A C 1
ATOM 1593 O O . LEU A 1 197 ? -23.656 -3.076 20.962 1.00 85.31 197 LEU A O 1
ATOM 1597 N N . ARG A 1 198 ? -23.053 -0.933 20.619 1.00 85.81 198 ARG A N 1
ATOM 1598 C CA . ARG A 1 198 ? -23.893 -0.385 21.704 1.00 85.81 198 ARG A CA 1
ATOM 1599 C C . ARG A 1 198 ? -25.374 -0.692 21.467 1.00 85.81 198 ARG A C 1
ATOM 1601 O O . ARG A 1 198 ? -26.063 -1.145 22.380 1.00 85.81 198 ARG A O 1
ATOM 1608 N N . GLU A 1 199 ? -25.864 -0.504 20.244 1.00 87.19 199 GLU A N 1
ATOM 1609 C CA . GLU A 1 199 ? -27.257 -0.798 19.873 1.00 87.19 199 GLU A CA 1
ATOM 1610 C C . GLU A 1 199 ? -27.568 -2.306 19.956 1.00 87.19 199 GLU A C 1
ATOM 1612 O O . GLU A 1 199 ? -28.612 -2.729 20.474 1.00 87.19 199 GLU A O 1
ATOM 1617 N N . ARG A 1 200 ? -26.634 -3.154 19.515 1.00 84.44 200 ARG A N 1
ATOM 1618 C CA . ARG A 1 200 ? -26.746 -4.617 19.618 1.00 84.44 200 ARG A CA 1
ATOM 1619 C C . ARG A 1 200 ? -26.660 -5.122 21.048 1.00 84.44 200 ARG A C 1
ATOM 1621 O O . ARG A 1 200 ? -27.324 -6.104 21.369 1.00 84.44 200 ARG A O 1
ATOM 1628 N N . MET A 1 201 ? -25.911 -4.453 21.919 1.00 83.94 201 MET A N 1
ATOM 1629 C CA . MET A 1 201 ? -25.822 -4.806 23.336 1.00 83.94 201 MET A CA 1
ATOM 1630 C C . MET A 1 201 ? -27.196 -4.735 24.002 1.00 83.94 201 MET A C 1
ATOM 1632 O O . MET A 1 201 ? -27.560 -5.633 24.759 1.00 83.94 201 MET A O 1
ATOM 1636 N N . VAL A 1 202 ? -27.997 -3.728 23.638 1.00 83.06 202 VAL A N 1
ATOM 1637 C CA . VAL A 1 202 ? -29.374 -3.554 24.124 1.00 83.06 202 VAL A CA 1
ATOM 1638 C C . VAL A 1 202 ? -30.322 -4.628 23.573 1.00 83.06 202 VAL A C 1
ATOM 1640 O O . VAL A 1 202 ? -31.211 -5.088 24.285 1.00 83.06 202 VAL A O 1
ATOM 1643 N N . THR A 1 203 ? -30.154 -5.044 22.314 1.00 88.06 203 THR A N 1
ATOM 1644 C CA . THR A 1 203 ? -31.136 -5.896 21.609 1.00 88.06 203 THR A CA 1
ATOM 1645 C C . THR A 1 203 ? -30.814 -7.393 21.605 1.00 88.06 203 THR A C 1
ATOM 1647 O O . THR A 1 203 ? -31.727 -8.216 21.519 1.00 88.06 203 THR A O 1
ATOM 1650 N N . LYS A 1 204 ? -29.534 -7.769 21.663 1.00 86.06 204 LYS A N 1
ATOM 1651 C CA . LYS A 1 204 ? -29.038 -9.155 21.553 1.00 86.06 204 LYS A CA 1
ATOM 1652 C C . LYS A 1 204 ? -28.309 -9.642 22.805 1.00 86.06 204 LYS A C 1
ATOM 1654 O O . LYS A 1 204 ? -28.032 -10.835 22.907 1.00 86.06 204 LYS A O 1
ATOM 1659 N N . GLY A 1 205 ? -28.039 -8.747 23.753 1.00 82.69 205 GLY A N 1
ATOM 1660 C CA . GLY A 1 205 ? -27.357 -9.060 25.000 1.00 82.69 205 GLY A CA 1
ATOM 1661 C C . GLY A 1 205 ? -25.826 -9.134 24.875 1.00 82.69 205 GLY A C 1
ATOM 1662 O O . GLY A 1 205 ? -25.271 -9.156 23.772 1.00 82.69 205 GLY A O 1
ATOM 1663 N N . PRO A 1 206 ? -25.127 -9.166 26.021 1.00 82.00 206 PRO A N 1
ATOM 1664 C CA . PRO A 1 206 ? -23.679 -8.961 26.099 1.00 82.00 206 PRO A CA 1
ATOM 1665 C C . PRO A 1 206 ? -22.845 -10.076 25.452 1.00 82.00 20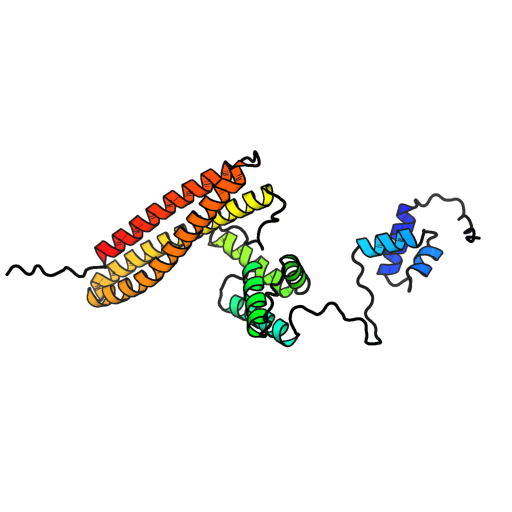6 PRO A C 1
ATOM 1667 O O . PRO A 1 206 ? -21.796 -9.792 24.878 1.00 82.00 206 PRO A O 1
ATOM 1670 N N . ASP A 1 207 ? -23.298 -11.331 25.473 1.00 79.75 207 ASP A N 1
ATOM 1671 C CA . ASP A 1 207 ? -22.507 -12.454 24.940 1.00 79.75 207 ASP A CA 1
ATOM 1672 C C . ASP A 1 207 ? -22.403 -12.442 23.405 1.00 79.75 207 ASP A C 1
ATOM 1674 O O . ASP A 1 207 ? -21.361 -12.786 22.839 1.00 79.75 207 ASP A O 1
ATOM 1678 N N . HIS A 1 208 ? -23.450 -11.971 22.717 1.00 78.00 208 HIS A N 1
ATOM 1679 C CA . HIS A 1 208 ? -23.414 -11.781 21.266 1.00 78.00 208 HIS A CA 1
ATOM 1680 C C . HIS A 1 208 ? -22.423 -10.677 20.875 1.00 78.00 208 HIS A C 1
ATOM 1682 O O . HIS A 1 208 ? -21.628 -10.850 19.953 1.00 78.00 208 HIS A O 1
ATOM 1688 N N . VAL A 1 209 ? -22.432 -9.566 21.616 1.00 81.75 209 VAL A N 1
ATOM 1689 C CA . VAL A 1 209 ? -21.538 -8.425 21.384 1.00 81.75 209 VAL A CA 1
ATOM 1690 C C . VAL A 1 209 ? -20.080 -8.788 21.647 1.00 81.75 209 VAL A C 1
ATOM 1692 O O . VAL A 1 209 ? -19.228 -8.458 20.828 1.00 81.75 209 VAL A O 1
ATOM 1695 N N . ARG A 1 210 ? -19.788 -9.548 22.710 1.00 79.94 210 ARG A N 1
ATOM 1696 C CA . ARG A 1 210 ? -18.427 -10.027 23.016 1.00 79.94 210 ARG A CA 1
ATOM 1697 C C . ARG A 1 210 ? -17.812 -10.849 21.887 1.00 79.94 210 ARG A C 1
ATOM 1699 O O . ARG A 1 210 ? -16.629 -10.703 21.604 1.00 79.94 210 ARG A O 1
ATOM 1706 N N . THR A 1 211 ? -18.609 -11.694 21.232 1.00 78.19 211 THR A N 1
ATOM 1707 C CA . THR A 1 211 ? -18.128 -12.516 20.109 1.00 78.19 211 THR A CA 1
ATOM 1708 C C . THR A 1 211 ? -17.706 -11.643 18.925 1.00 78.19 211 THR A C 1
ATOM 1710 O O . THR A 1 211 ? -16.675 -11.892 18.307 1.00 78.19 211 THR A O 1
ATOM 1713 N N . ILE A 1 212 ? -18.477 -10.592 18.631 1.00 76.44 212 ILE A N 1
ATOM 1714 C CA . ILE A 1 212 ? -18.164 -9.651 17.547 1.00 76.44 212 ILE A CA 1
ATOM 1715 C C . ILE A 1 212 ? -16.961 -8.777 17.926 1.00 76.44 212 ILE A C 1
ATOM 1717 O O . ILE A 1 212 ? -16.065 -8.591 17.108 1.00 76.44 212 ILE A O 1
ATOM 1721 N N . ALA A 1 213 ? -16.902 -8.297 19.170 1.00 77.56 213 ALA A N 1
ATOM 1722 C CA . ALA A 1 213 ? -15.780 -7.508 19.675 1.00 77.56 213 ALA A CA 1
ATOM 1723 C C . ALA A 1 213 ? -14.452 -8.284 19.612 1.00 77.56 213 ALA A C 1
ATOM 1725 O O . ALA A 1 213 ? -13.441 -7.725 19.204 1.00 77.56 213 ALA A O 1
ATOM 1726 N N . ALA A 1 214 ? -14.459 -9.584 19.926 1.00 77.81 214 ALA A N 1
ATOM 1727 C CA . ALA A 1 214 ? -13.271 -10.430 19.811 1.00 77.81 214 ALA A CA 1
ATOM 1728 C C . ALA A 1 214 ? -12.772 -10.573 18.360 1.00 77.81 214 ALA A C 1
ATOM 1730 O O . ALA A 1 214 ? -11.570 -10.533 18.126 1.00 77.81 214 ALA A O 1
ATOM 1731 N N . ALA A 1 215 ? -13.677 -10.694 17.381 1.00 74.56 215 ALA A N 1
ATOM 1732 C CA . ALA A 1 215 ? -13.296 -10.747 15.967 1.00 74.56 215 ALA A CA 1
ATOM 1733 C C . ALA A 1 215 ? -12.730 -9.406 15.457 1.00 74.56 215 ALA A C 1
ATOM 1735 O O . ALA A 1 215 ? -11.845 -9.386 14.605 1.00 74.56 215 ALA A O 1
ATOM 1736 N N . LEU A 1 216 ? -13.223 -8.282 15.987 1.00 75.50 216 LEU A N 1
ATOM 1737 C CA . LEU A 1 216 ? -12.695 -6.951 15.669 1.00 75.50 216 LEU A CA 1
ATOM 1738 C C . LEU A 1 216 ? -11.292 -6.732 16.246 1.00 75.50 216 LEU A C 1
ATOM 1740 O O . LEU A 1 216 ? -10.486 -6.044 15.626 1.00 75.50 216 LEU A O 1
ATOM 1744 N N . GLU A 1 217 ? -10.982 -7.343 17.388 1.00 79.12 217 GLU A N 1
ATOM 1745 C CA . GLU A 1 217 ? -9.662 -7.245 18.013 1.00 79.12 217 GLU A CA 1
ATOM 1746 C C . GLU A 1 217 ? -8.546 -7.816 17.125 1.00 79.12 217 GLU A C 1
ATOM 1748 O O . GLU A 1 217 ? -7.484 -7.211 17.000 1.00 79.12 217 GLU A O 1
ATOM 1753 N N . GLU A 1 218 ? -8.797 -8.930 16.431 1.00 74.69 218 GLU A N 1
ATOM 1754 C CA . GLU A 1 218 ? -7.832 -9.494 15.473 1.00 74.69 218 GLU A CA 1
ATOM 1755 C C . GLU A 1 218 ? -7.542 -8.525 14.319 1.00 74.69 218 GLU A C 1
ATOM 1757 O O . GLU A 1 218 ? -6.394 -8.359 13.905 1.00 74.69 218 GLU A O 1
ATOM 1762 N N . TRP A 1 219 ? -8.574 -7.841 13.824 1.00 72.19 219 TRP A N 1
ATOM 1763 C CA . TRP A 1 219 ? -8.430 -6.854 12.758 1.00 72.19 219 TRP A CA 1
ATOM 1764 C C . TRP A 1 219 ? -7.669 -5.607 13.228 1.00 72.19 219 TRP A C 1
ATOM 1766 O O . TRP A 1 219 ? -6.798 -5.122 12.510 1.00 72.19 219 TRP A O 1
ATOM 1776 N N . ARG A 1 220 ? -7.916 -5.131 14.456 1.00 76.69 220 ARG A N 1
ATOM 1777 C CA . ARG A 1 220 ? -7.197 -3.990 15.058 1.00 76.69 220 ARG A CA 1
ATOM 1778 C C . ARG A 1 220 ? -5.708 -4.218 15.190 1.00 76.69 220 ARG A C 1
ATOM 1780 O O . ARG A 1 220 ? -4.929 -3.318 14.884 1.00 76.69 220 ARG A O 1
ATOM 1787 N N . GLN A 1 221 ? -5.319 -5.416 15.618 1.00 78.75 221 GLN A N 1
ATOM 1788 C CA . GLN A 1 221 ? -3.908 -5.778 15.722 1.00 78.75 221 GLN A CA 1
ATOM 1789 C C . GLN A 1 221 ? -3.207 -5.668 14.370 1.00 78.75 221 GLN A C 1
ATOM 1791 O O . GLN A 1 221 ? -2.037 -5.302 14.313 1.00 78.75 221 GLN A O 1
ATOM 1796 N N . GLU A 1 222 ? -3.910 -5.945 13.274 1.00 74.19 222 GLU A N 1
ATOM 1797 C CA . GLU A 1 222 ? -3.342 -5.794 11.940 1.00 74.19 222 GLU A CA 1
ATOM 1798 C C . GLU A 1 222 ? -3.182 -4.322 11.538 1.00 74.19 222 GLU A C 1
ATOM 1800 O O . GLU A 1 222 ? -2.158 -3.950 10.970 1.00 74.19 222 GLU A O 1
ATOM 1805 N N . VAL A 1 223 ? -4.134 -3.458 11.905 1.00 73.12 223 VAL A N 1
ATOM 1806 C CA . VAL A 1 223 ? -4.021 -2.002 11.691 1.00 73.12 223 VAL A CA 1
ATOM 1807 C C . VAL A 1 223 ? -2.853 -1.413 12.481 1.00 73.12 223 VAL A C 1
ATOM 1809 O O . VAL A 1 223 ? -2.067 -0.647 11.922 1.00 73.12 223 VAL A O 1
ATOM 1812 N N . ALA A 1 224 ? -2.712 -1.799 13.751 1.00 77.75 224 ALA A N 1
ATOM 1813 C CA . ALA A 1 224 ? -1.626 -1.345 14.615 1.00 77.75 224 ALA A CA 1
ATOM 1814 C C . ALA A 1 224 ? -0.254 -1.707 14.025 1.00 77.75 224 ALA A C 1
ATOM 1816 O O . ALA A 1 224 ? 0.601 -0.837 13.888 1.00 77.75 224 ALA A O 1
ATOM 1817 N N . LYS A 1 225 ? -0.075 -2.945 13.542 1.00 80.00 225 LYS A N 1
ATOM 1818 C CA . LYS A 1 225 ? 1.170 -3.364 12.871 1.00 80.00 225 LYS A CA 1
ATOM 1819 C C . LYS A 1 225 ? 1.490 -2.536 11.628 1.00 80.00 225 LYS A C 1
ATOM 1821 O O . LYS A 1 225 ? 2.656 -2.237 11.376 1.00 80.00 225 LYS A O 1
ATOM 1826 N N . VAL A 1 226 ? 0.483 -2.185 10.822 1.00 75.56 226 VAL A N 1
ATOM 1827 C CA . VAL A 1 226 ? 0.684 -1.352 9.623 1.00 75.56 226 VAL A CA 1
ATOM 1828 C C . VAL A 1 226 ? 1.155 0.049 10.013 1.00 75.56 226 VAL A C 1
ATOM 1830 O O . VAL A 1 226 ? 2.067 0.585 9.380 1.00 75.56 226 VAL A O 1
ATOM 1833 N N . LEU A 1 227 ? 0.568 0.629 11.063 1.00 76.81 227 LEU A N 1
ATOM 1834 C CA . LEU A 1 227 ? 0.967 1.934 11.590 1.00 76.81 227 LEU A CA 1
ATOM 1835 C C . LEU A 1 227 ? 2.384 1.903 12.171 1.00 76.81 227 LEU A C 1
ATOM 1837 O O . LEU A 1 227 ? 3.207 2.731 11.780 1.00 76.81 227 LEU A O 1
ATOM 1841 N N . GLU A 1 228 ? 2.688 0.924 13.024 1.00 78.69 228 GLU A N 1
ATOM 1842 C CA . GLU A 1 228 ? 4.018 0.720 13.611 1.00 78.69 228 GLU A CA 1
ATOM 1843 C C . GLU A 1 228 ? 5.083 0.554 12.525 1.00 78.69 228 GLU A C 1
ATOM 1845 O O . GLU A 1 228 ? 6.073 1.284 12.512 1.00 78.69 228 GLU A O 1
ATOM 1850 N N . SER A 1 229 ? 4.839 -0.319 11.541 1.00 76.06 229 SER A N 1
ATOM 1851 C CA . SER A 1 229 ? 5.764 -0.514 10.423 1.00 76.06 229 SER A CA 1
ATOM 1852 C C . SER A 1 229 ? 5.962 0.768 9.608 1.00 76.06 229 SER A C 1
ATOM 1854 O O . SER A 1 229 ? 7.076 1.063 9.173 1.00 76.06 229 SER A O 1
ATOM 1856 N N . GLY A 1 230 ? 4.907 1.566 9.421 1.00 71.56 230 GLY A N 1
ATOM 1857 C CA . GLY A 1 230 ? 5.002 2.871 8.770 1.00 71.56 230 GLY A CA 1
ATOM 1858 C C . GLY A 1 230 ? 5.871 3.862 9.552 1.00 71.56 230 GLY A C 1
ATOM 1859 O O . GLY A 1 230 ? 6.705 4.548 8.957 1.00 71.56 230 GLY A O 1
ATOM 1860 N N . VAL A 1 231 ? 5.714 3.920 10.877 1.00 71.81 231 VAL A N 1
ATOM 1861 C CA . VAL A 1 231 ? 6.504 4.780 11.775 1.00 71.81 231 VAL A CA 1
ATOM 1862 C C . VAL A 1 231 ? 7.979 4.361 11.796 1.00 71.81 231 VAL A C 1
ATOM 1864 O O . VAL A 1 231 ? 8.859 5.223 11.698 1.00 71.81 231 VAL A O 1
ATOM 1867 N N . GLU A 1 232 ? 8.262 3.059 11.861 1.00 75.81 232 GLU A N 1
ATOM 1868 C CA . GLU A 1 232 ? 9.623 2.507 11.810 1.00 75.81 232 GLU A CA 1
ATOM 1869 C C . GLU A 1 232 ? 10.322 2.851 10.489 1.00 75.81 232 GLU A C 1
ATOM 1871 O O . GLU A 1 232 ? 11.396 3.456 10.498 1.00 75.81 232 GLU A O 1
ATOM 1876 N N . GLN A 1 233 ? 9.675 2.579 9.348 1.00 70.12 233 GLN A N 1
ATOM 1877 C CA . GLN A 1 233 ? 10.221 2.895 8.021 1.00 70.12 233 GLN A CA 1
ATOM 1878 C C . GLN A 1 233 ? 10.525 4.392 7.859 1.00 70.12 233 GLN A C 1
ATOM 1880 O O . GLN A 1 233 ? 11.510 4.775 7.223 1.00 70.12 233 GLN A O 1
ATOM 1885 N N . CYS A 1 234 ? 9.701 5.264 8.445 1.00 67.38 234 CYS A N 1
ATOM 1886 C CA . CYS A 1 234 ? 9.935 6.706 8.408 1.00 67.38 234 CYS A CA 1
ATOM 1887 C C . CYS A 1 234 ? 11.103 7.136 9.301 1.00 67.38 234 CYS A C 1
ATOM 1889 O O . CYS A 1 234 ? 11.837 8.057 8.940 1.00 67.38 234 CYS A O 1
ATOM 1891 N N . SER A 1 235 ? 11.310 6.464 10.433 1.00 67.12 235 SER A N 1
ATOM 1892 C CA . SER A 1 235 ? 12.436 6.743 11.328 1.00 67.12 235 SER A CA 1
ATOM 1893 C C . SER A 1 235 ? 13.774 6.430 10.647 1.00 67.12 235 SER A C 1
ATOM 1895 O O . SER A 1 235 ? 14.678 7.265 10.666 1.00 67.12 235 SER A O 1
ATOM 1897 N N . GLU A 1 236 ? 13.863 5.300 9.939 1.00 68.38 236 GLU A N 1
ATOM 1898 C CA . GLU A 1 236 ? 15.051 4.914 9.159 1.00 68.38 236 GLU A CA 1
ATOM 1899 C C . GLU A 1 236 ? 15.340 5.884 7.996 1.00 68.38 236 GLU A C 1
ATOM 1901 O O . GLU A 1 236 ? 16.491 6.229 7.715 1.00 68.38 236 GLU A O 1
ATOM 1906 N N . LEU A 1 237 ? 14.294 6.380 7.325 1.00 68.94 237 LEU A N 1
ATOM 1907 C CA . LEU A 1 237 ? 14.429 7.346 6.228 1.00 68.94 237 LEU A CA 1
ATOM 1908 C C . LEU A 1 237 ? 14.823 8.749 6.711 1.00 68.94 237 LEU A C 1
ATOM 1910 O O . LEU A 1 237 ? 15.539 9.463 6.003 1.00 68.94 237 LEU A O 1
ATOM 1914 N N . GLY A 1 238 ? 14.394 9.144 7.912 1.00 64.69 238 GLY A N 1
ATOM 1915 C CA . GLY A 1 238 ? 14.759 10.424 8.520 1.00 64.69 238 GLY A CA 1
ATOM 1916 C C . GLY A 1 238 ? 16.272 10.584 8.695 1.00 64.69 238 GLY A C 1
ATOM 1917 O O . GLY A 1 238 ? 16.812 11.654 8.409 1.00 64.69 238 GLY A O 1
ATOM 1918 N N . GLU A 1 239 ? 16.971 9.511 9.074 1.00 64.62 239 GLU A N 1
ATOM 1919 C CA . GLU A 1 239 ? 18.434 9.503 9.218 1.00 64.62 239 GLU A CA 1
ATOM 1920 C C . GLU A 1 239 ? 19.163 9.660 7.873 1.00 64.62 239 GLU A C 1
ATOM 1922 O O . GLU A 1 239 ? 20.175 10.358 7.781 1.00 64.62 239 GLU A O 1
ATOM 1927 N N . LEU A 1 240 ? 18.621 9.068 6.803 1.00 65.50 240 LEU A N 1
ATOM 1928 C CA . LEU A 1 240 ? 19.153 9.185 5.441 1.00 65.50 240 LEU A CA 1
ATOM 1929 C C . LEU A 1 240 ? 19.000 10.603 4.872 1.00 65.50 240 LEU A C 1
ATOM 1931 O O . LEU A 1 240 ? 19.916 11.116 4.224 1.00 65.50 240 LEU A O 1
ATOM 1935 N N . LEU A 1 241 ? 17.855 11.241 5.121 1.00 66.25 241 LEU A N 1
ATOM 1936 C CA . LEU A 1 241 ? 17.485 12.530 4.530 1.00 66.25 241 LEU A CA 1
ATOM 1937 C C . LEU A 1 241 ? 18.226 13.729 5.142 1.00 66.25 241 LEU A C 1
ATOM 1939 O O . LEU A 1 241 ? 18.421 14.734 4.455 1.00 66.25 241 LEU A O 1
ATOM 1943 N N . LEU A 1 242 ? 18.709 13.617 6.385 1.00 67.50 242 LEU A N 1
ATOM 1944 C CA . LEU A 1 242 ? 19.509 14.659 7.050 1.00 67.50 242 LEU A CA 1
ATOM 1945 C C . LEU A 1 242 ? 20.831 14.974 6.324 1.00 67.50 242 LEU A C 1
ATOM 1947 O O . LEU A 1 242 ? 21.376 16.063 6.491 1.00 67.50 242 LEU A O 1
ATOM 1951 N N . ASN A 1 243 ? 21.325 14.063 5.481 1.00 71.81 243 ASN A N 1
ATOM 1952 C CA . ASN A 1 243 ? 22.611 14.207 4.795 1.00 71.81 243 ASN A CA 1
ATOM 1953 C C . ASN A 1 243 ? 22.566 15.056 3.510 1.00 71.81 243 ASN A C 1
ATOM 1955 O O . ASN A 1 243 ? 23.622 15.368 2.963 1.00 71.81 243 ASN A O 1
ATOM 1959 N N . TYR A 1 244 ? 21.380 15.418 3.006 1.00 73.31 244 TYR A N 1
ATOM 1960 C CA . TYR A 1 244 ? 21.222 15.974 1.651 1.00 73.31 244 TYR A CA 1
ATOM 1961 C C . TYR A 1 244 ? 20.796 17.453 1.584 1.00 73.31 244 TYR A C 1
ATOM 1963 O O . TYR A 1 244 ? 20.468 17.923 0.497 1.00 73.31 244 TYR A O 1
ATOM 1971 N N . GLU A 1 245 ? 20.790 18.192 2.703 1.00 76.56 245 GLU A N 1
ATOM 1972 C CA . GLU A 1 245 ? 20.353 19.610 2.776 1.00 76.56 245 GLU A CA 1
ATOM 1973 C C . GLU A 1 245 ? 18.983 19.880 2.105 1.00 76.56 245 GLU A C 1
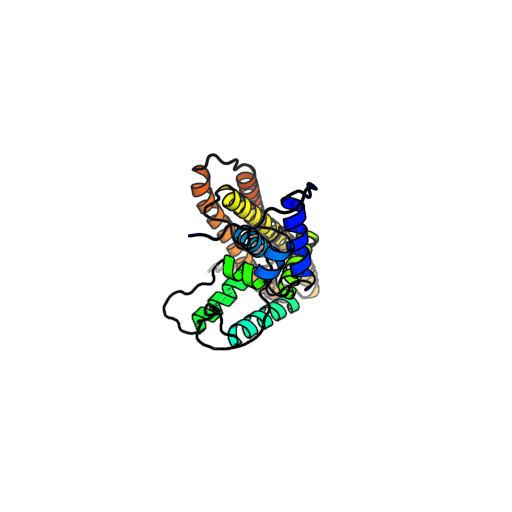ATOM 1975 O O . GLU A 1 245 ? 18.715 20.965 1.586 1.00 76.56 245 GLU A O 1
ATOM 1980 N N . LEU A 1 246 ? 18.097 18.880 2.088 1.00 81.50 246 LEU A N 1
ATOM 1981 C CA . LEU A 1 246 ? 16.765 18.995 1.497 1.00 81.50 246 LEU A CA 1
ATOM 1982 C C . LEU A 1 246 ? 15.789 19.676 2.463 1.00 81.50 246 LEU A C 1
ATOM 1984 O O . LEU A 1 246 ? 15.907 19.549 3.681 1.00 81.50 246 LEU A O 1
ATOM 1988 N N . ASP A 1 247 ? 14.771 20.346 1.915 1.00 85.31 247 ASP A N 1
ATOM 1989 C CA . ASP A 1 247 ? 13.629 20.811 2.706 1.00 85.31 247 ASP A CA 1
ATOM 1990 C C . ASP A 1 247 ? 12.780 19.614 3.149 1.00 85.31 247 ASP A C 1
ATOM 1992 O O . ASP A 1 247 ? 11.998 19.058 2.378 1.00 85.31 247 ASP A O 1
ATOM 1996 N N . THR A 1 248 ? 12.940 19.217 4.408 1.00 85.19 248 THR A N 1
ATOM 1997 C CA . THR A 1 248 ? 12.231 18.089 5.022 1.00 85.19 248 THR A CA 1
ATOM 1998 C C . THR A 1 248 ? 10.952 18.507 5.750 1.00 85.19 248 THR A C 1
ATOM 2000 O O . THR A 1 248 ? 10.327 17.674 6.405 1.00 85.19 248 THR A O 1
ATOM 2003 N N . SER A 1 249 ? 10.514 19.768 5.641 1.00 86.69 249 SER A N 1
ATOM 2004 C CA . SER A 1 249 ? 9.362 20.289 6.393 1.00 86.69 249 SER A CA 1
ATOM 2005 C C . SER A 1 249 ? 8.077 19.486 6.162 1.00 86.69 249 SER A C 1
ATOM 2007 O O . SER A 1 249 ? 7.392 19.130 7.122 1.00 86.69 249 SER A O 1
ATOM 2009 N N . ALA A 1 250 ? 7.778 19.132 4.909 1.00 86.88 250 ALA A N 1
ATOM 2010 C CA . ALA A 1 250 ? 6.618 18.315 4.556 1.00 86.88 250 ALA A CA 1
ATOM 2011 C C . ALA A 1 250 ? 6.681 16.911 5.180 1.00 86.88 250 ALA A C 1
ATOM 2013 O O . ALA A 1 250 ? 5.677 16.417 5.689 1.00 86.88 250 ALA A O 1
ATOM 2014 N N . PHE A 1 251 ? 7.867 16.298 5.194 1.00 87.19 251 PHE A N 1
ATOM 2015 C CA . PHE A 1 251 ? 8.092 14.991 5.806 1.00 87.19 251 PHE A CA 1
ATOM 2016 C C . PHE A 1 251 ? 7.930 15.046 7.327 1.00 87.19 251 PHE A C 1
ATOM 2018 O O . PHE A 1 251 ? 7.181 14.258 7.893 1.00 87.19 251 PHE A O 1
ATOM 2025 N N . VAL A 1 252 ? 8.548 16.029 7.989 1.00 85.56 252 VAL A N 1
ATOM 2026 C CA . VAL A 1 252 ? 8.428 16.218 9.445 1.00 85.56 252 VAL A CA 1
ATOM 2027 C C . VAL A 1 252 ? 6.977 16.476 9.853 1.00 85.56 252 VAL A C 1
ATOM 2029 O O . VAL A 1 252 ? 6.518 15.943 10.862 1.00 85.56 252 VAL A O 1
ATOM 2032 N N . ASN A 1 253 ? 6.239 17.273 9.079 1.00 89.06 253 ASN A N 1
ATOM 2033 C CA . ASN A 1 253 ? 4.825 17.529 9.342 1.00 89.06 253 ASN A CA 1
ATOM 2034 C C . ASN A 1 253 ? 3.975 16.266 9.157 1.00 89.06 253 ASN A C 1
ATOM 2036 O O . ASN A 1 253 ? 3.177 15.959 10.039 1.00 89.06 253 ASN A O 1
ATOM 2040 N N . GLY A 1 254 ? 4.188 15.511 8.074 1.00 87.00 254 GLY A N 1
ATOM 2041 C CA . GLY A 1 254 ? 3.495 14.241 7.844 1.00 87.00 254 GLY A CA 1
ATOM 2042 C C . GLY A 1 254 ? 3.792 13.202 8.928 1.00 87.00 254 GLY A C 1
ATOM 2043 O O . GLY A 1 254 ? 2.885 12.527 9.401 1.00 87.00 254 GLY A O 1
ATOM 2044 N N . TYR A 1 255 ? 5.040 13.125 9.395 1.00 86.81 255 TYR A N 1
ATOM 2045 C CA . TYR A 1 255 ? 5.430 12.225 10.480 1.00 86.81 255 TYR A CA 1
ATOM 2046 C C . TYR A 1 255 ? 4.759 12.602 11.807 1.00 86.81 255 TYR A C 1
ATOM 2048 O O . TYR A 1 255 ? 4.231 11.742 12.506 1.00 86.81 255 TYR A O 1
ATOM 2056 N N . ARG A 1 256 ? 4.705 13.898 12.145 1.00 87.56 256 ARG A N 1
ATOM 2057 C CA . ARG A 1 256 ? 3.976 14.376 13.333 1.00 87.56 256 ARG A CA 1
ATOM 2058 C C . ARG A 1 256 ? 2.482 14.089 13.250 1.00 87.56 256 ARG A C 1
ATOM 2060 O O . ARG A 1 256 ? 1.892 13.701 14.251 1.00 87.56 256 ARG A O 1
ATOM 2067 N N . GLU A 1 257 ? 1.882 14.287 12.080 1.00 89.56 257 GLU A N 1
ATOM 2068 C CA . GLU A 1 257 ? 0.478 13.950 11.852 1.00 89.56 257 GLU A CA 1
ATOM 2069 C C . GLU A 1 257 ? 0.234 12.451 12.065 1.00 89.56 257 GLU A C 1
ATOM 2071 O O . GLU A 1 257 ? -0.694 12.091 12.787 1.00 89.56 257 GLU A O 1
ATOM 2076 N N . LEU A 1 258 ? 1.101 11.590 11.522 1.00 86.25 258 LEU A N 1
ATOM 2077 C CA . LEU A 1 258 ? 1.014 10.144 11.714 1.00 86.25 258 LEU A CA 1
ATOM 2078 C C . LEU A 1 258 ? 1.104 9.751 13.195 1.00 86.25 258 LEU A C 1
ATOM 2080 O O . LEU A 1 258 ? 0.304 8.941 13.648 1.00 86.25 258 LEU A O 1
ATOM 2084 N N . LEU A 1 259 ? 2.016 10.353 13.967 1.00 85.69 259 LEU A N 1
ATOM 2085 C CA . LEU A 1 259 ? 2.124 10.099 15.410 1.00 85.69 259 LEU A CA 1
ATOM 2086 C C . LEU A 1 259 ? 0.866 10.517 16.182 1.00 85.69 259 LEU A C 1
ATOM 2088 O O . LEU A 1 259 ? 0.442 9.803 17.089 1.00 85.69 259 LEU A O 1
ATOM 2092 N N . CYS A 1 260 ? 0.258 11.655 15.831 1.00 88.88 260 CYS A N 1
ATOM 2093 C CA . CYS A 1 260 ? -1.014 12.066 16.427 1.00 88.88 260 CYS A CA 1
ATOM 2094 C C . CYS A 1 260 ? -2.118 11.047 16.128 1.00 88.88 260 CYS A C 1
ATOM 2096 O O . CYS A 1 260 ? -2.813 10.629 17.044 1.00 88.88 260 CYS A O 1
ATOM 2098 N N . ILE A 1 261 ? -2.236 10.604 14.873 1.00 87.19 261 ILE A N 1
ATOM 2099 C CA . ILE A 1 261 ? -3.246 9.616 14.471 1.00 87.19 261 ILE A CA 1
ATOM 2100 C C . ILE A 1 261 ? -2.991 8.264 15.133 1.00 87.19 261 ILE A C 1
ATOM 2102 O O . ILE A 1 261 ? -3.946 7.595 15.513 1.00 87.19 261 ILE A O 1
ATOM 2106 N N . ASN A 1 262 ? -1.730 7.857 15.295 1.00 84.44 262 ASN A N 1
ATOM 2107 C CA . ASN A 1 262 ? -1.396 6.623 15.997 1.00 84.44 262 ASN A CA 1
ATOM 2108 C C . ASN A 1 262 ? -1.902 6.665 17.444 1.00 84.44 262 ASN A C 1
ATOM 2110 O O . ASN A 1 262 ? -2.586 5.745 17.875 1.00 84.44 262 ASN A O 1
ATOM 2114 N N . ARG A 1 263 ? -1.673 7.778 18.152 1.00 86.69 263 ARG A N 1
ATOM 2115 C CA . ARG A 1 263 ? -2.222 7.973 19.501 1.00 86.69 263 ARG A CA 1
ATOM 2116 C C . ARG A 1 263 ? -3.754 7.954 19.506 1.00 86.69 263 ARG A C 1
ATOM 2118 O O . ARG A 1 263 ? -4.341 7.267 20.329 1.00 86.69 263 ARG A O 1
ATOM 2125 N N . ASP A 1 264 ? -4.400 8.661 18.579 1.00 86.38 264 ASP A N 1
ATOM 2126 C CA . ASP A 1 264 ? -5.866 8.659 18.480 1.00 86.38 264 ASP A CA 1
ATOM 2127 C C . ASP A 1 264 ? -6.408 7.239 18.192 1.00 86.38 264 ASP A C 1
ATOM 2129 O O . ASP A 1 264 ? -7.479 6.866 18.665 1.00 86.38 264 ASP A O 1
ATOM 2133 N N . THR A 1 265 ? -5.664 6.428 17.432 1.00 83.88 265 THR A N 1
ATOM 2134 C CA . THR A 1 265 ? -5.992 5.020 17.147 1.00 83.88 265 THR A CA 1
ATOM 2135 C C . THR A 1 265 ? -5.895 4.174 18.414 1.00 83.88 265 THR A C 1
ATOM 2137 O O . THR A 1 265 ? -6.824 3.432 18.720 1.00 83.88 265 THR A O 1
ATOM 2140 N N . GLU A 1 266 ? -4.812 4.317 19.183 1.00 85.06 266 GLU A N 1
ATOM 2141 C CA . GLU A 1 266 ? -4.642 3.648 20.480 1.00 85.06 266 GLU A CA 1
ATOM 2142 C C . GLU A 1 266 ? -5.775 4.010 21.456 1.00 85.06 266 GLU A C 1
ATOM 2144 O O . GLU A 1 266 ? -6.310 3.131 22.131 1.00 85.06 266 GLU A O 1
ATOM 2149 N N . GLU A 1 267 ? -6.193 5.280 21.492 1.00 86.81 267 GLU A N 1
ATOM 2150 C CA . GLU A 1 267 ? -7.315 5.747 22.317 1.00 86.81 267 GLU A CA 1
ATOM 2151 C C . GLU A 1 267 ? -8.643 5.081 21.911 1.00 86.81 267 GLU A C 1
ATOM 2153 O O . GLU A 1 267 ? -9.335 4.528 22.768 1.00 86.81 267 GLU A O 1
ATOM 2158 N N . VAL A 1 268 ? -8.984 5.061 20.615 1.00 82.25 268 VAL A N 1
ATOM 2159 C CA . VAL A 1 268 ? -10.216 4.414 20.111 1.00 82.25 268 VAL A CA 1
ATOM 2160 C C . VAL A 1 268 ? -10.217 2.908 20.402 1.00 82.25 268 VAL A C 1
ATOM 2162 O O . VAL A 1 268 ? -11.233 2.350 20.838 1.00 82.25 268 VAL A O 1
ATOM 2165 N N . GLN A 1 269 ? -9.074 2.247 20.208 1.00 81.56 269 GLN A N 1
ATOM 2166 C CA . GLN A 1 269 ? -8.930 0.821 20.488 1.00 81.56 269 GLN A CA 1
ATOM 2167 C C . GLN A 1 269 ? -9.117 0.523 21.979 1.00 81.56 269 GLN A C 1
ATOM 2169 O O . GLN A 1 269 ? -9.845 -0.416 22.326 1.00 81.56 269 GLN A O 1
ATOM 2174 N N . GLU A 1 270 ? -8.521 1.341 22.852 1.00 84.62 270 GLU A N 1
ATOM 2175 C CA . GLU A 1 270 ? -8.632 1.202 24.302 1.00 84.62 270 GLU A CA 1
ATOM 2176 C C . GLU A 1 270 ? -10.061 1.435 24.796 1.00 84.62 270 GLU A C 1
ATOM 2178 O O . GLU A 1 270 ? -10.570 0.630 25.576 1.00 84.62 270 GLU A O 1
ATOM 2183 N N . GLU A 1 271 ? -10.748 2.473 24.312 1.00 84.25 271 GLU A N 1
ATOM 2184 C CA . GLU A 1 271 ? -12.150 2.733 24.664 1.00 84.25 271 GLU A CA 1
ATOM 2185 C C . GLU A 1 271 ? -13.035 1.522 24.368 1.00 84.25 271 GLU A C 1
ATOM 2187 O O . GLU A 1 271 ? -13.825 1.076 25.203 1.00 84.25 271 GLU A O 1
ATOM 2192 N N . MET A 1 272 ? -12.868 0.942 23.184 1.00 79.44 272 MET A N 1
ATOM 2193 C CA . MET A 1 272 ? -13.608 -0.244 22.785 1.00 79.44 272 MET A CA 1
ATOM 2194 C C . MET A 1 272 ? -13.229 -1.486 23.592 1.00 79.44 272 MET A C 1
ATOM 2196 O O . MET A 1 272 ? -14.097 -2.309 23.899 1.00 79.44 272 MET A O 1
ATOM 2200 N N . ARG A 1 273 ? -11.950 -1.636 23.951 1.00 81.44 273 ARG A N 1
ATOM 2201 C CA . ARG A 1 273 ? -11.493 -2.721 24.822 1.00 81.44 273 ARG A CA 1
ATOM 2202 C C . ARG A 1 273 ? -12.124 -2.599 26.205 1.00 81.44 273 ARG A C 1
ATOM 2204 O O . ARG A 1 273 ? -12.636 -3.587 26.713 1.00 81.44 273 ARG A O 1
ATOM 2211 N N . VAL A 1 274 ? -12.153 -1.407 26.794 1.00 83.50 274 VAL A N 1
ATOM 2212 C CA . VAL A 1 274 ? -12.783 -1.164 28.102 1.00 83.50 274 VAL A CA 1
ATOM 2213 C C . VAL A 1 274 ? -14.294 -1.396 28.043 1.00 83.50 274 VAL A C 1
ATOM 2215 O O . VAL A 1 274 ? -14.866 -1.991 28.955 1.00 83.50 274 VAL A O 1
ATOM 2218 N N . GLU A 1 275 ? -14.950 -0.949 26.973 1.00 81.56 275 GLU A N 1
ATOM 2219 C CA . GLU A 1 275 ? -16.406 -0.999 26.865 1.00 81.56 275 GLU A CA 1
ATOM 2220 C C . GLU A 1 275 ? -16.948 -2.402 26.544 1.00 81.56 275 GLU A C 1
ATOM 2222 O O . GLU A 1 275 ? -17.968 -2.812 27.103 1.00 81.56 275 GLU A O 1
ATOM 2227 N N . PHE A 1 276 ? -16.272 -3.159 25.673 1.00 79.12 276 PHE A N 1
ATOM 2228 C CA . PHE A 1 276 ? -16.762 -4.459 25.189 1.00 79.12 276 PHE A CA 1
ATOM 2229 C C . PHE A 1 276 ? -15.851 -5.642 25.550 1.00 79.12 276 PHE A C 1
ATOM 2231 O O . PHE A 1 276 ? -16.292 -6.796 25.515 1.00 79.12 276 PHE A O 1
ATOM 2238 N N . GLY A 1 277 ? -14.599 -5.381 25.924 1.00 63.66 277 GLY A N 1
ATOM 2239 C CA . GLY A 1 277 ? -13.575 -6.367 26.265 1.00 63.66 277 GLY A CA 1
ATOM 2240 C C . GLY A 1 277 ? -13.459 -6.591 27.771 1.00 63.66 277 GLY A C 1
ATOM 2241 O O . GLY A 1 277 ? -12.516 -6.153 28.417 1.00 63.66 277 GLY A O 1
ATOM 2242 N N . GLY A 1 278 ? -14.401 -7.335 28.351 1.00 51.69 278 GLY A N 1
ATOM 2243 C CA . GLY A 1 278 ? -14.330 -7.725 29.760 1.00 51.69 278 GLY A CA 1
ATOM 2244 C C . GLY A 1 278 ? -14.349 -9.235 29.971 1.00 51.69 278 GLY A C 1
ATOM 2245 O O . GLY A 1 278 ? -15.426 -9.834 29.976 1.00 51.69 278 GLY A O 1
ATOM 2246 N N . LYS A 1 279 ? -13.191 -9.831 30.293 1.00 39.81 279 LYS A N 1
ATOM 2247 C CA . LYS A 1 279 ? -13.136 -10.749 31.440 1.00 39.81 279 LYS A CA 1
ATOM 2248 C C . LYS A 1 279 ? -12.816 -9.892 32.660 1.00 39.81 279 LYS A C 1
ATOM 2250 O O . LYS A 1 279 ? -11.671 -9.502 32.853 1.00 39.81 279 LYS A O 1
ATOM 2255 N N . VAL A 1 280 ? -13.827 -9.619 33.480 1.00 38.38 280 VAL A N 1
ATOM 2256 C CA . VAL A 1 280 ? -13.591 -9.307 34.892 1.00 38.38 280 VAL A CA 1
ATOM 2257 C C . VAL A 1 280 ? -12.958 -10.568 35.469 1.00 38.38 280 VAL A C 1
ATOM 2259 O O . VAL A 1 280 ? -13.587 -11.629 35.468 1.00 38.38 280 VAL A O 1
ATOM 2262 N N . ALA A 1 281 ? -11.689 -10.487 35.866 1.00 34.25 281 ALA A N 1
ATOM 2263 C CA . ALA A 1 281 ? -11.141 -11.454 36.798 1.00 34.25 281 ALA A CA 1
ATOM 2264 C C . ALA A 1 281 ? -12.029 -11.368 38.039 1.00 34.25 281 ALA A C 1
ATOM 2266 O O . ALA A 1 281 ? -12.080 -10.334 38.699 1.00 34.25 281 ALA A O 1
ATOM 2267 N N . VAL A 1 282 ? -12.817 -12.416 38.263 1.00 35.66 282 VAL A N 1
ATOM 2268 C CA . VAL A 1 282 ? -13.540 -12.602 39.513 1.00 35.66 282 VAL A CA 1
ATOM 2269 C C . VAL A 1 282 ? -12.487 -12.547 40.611 1.00 35.66 282 VAL A C 1
ATOM 2271 O O . VAL A 1 282 ? -11.525 -13.313 40.579 1.00 35.66 282 VAL A O 1
ATOM 2274 N N . GLU A 1 283 ? -12.643 -11.587 41.516 1.00 39.81 283 GLU A N 1
ATOM 2275 C CA . GLU A 1 283 ? -11.962 -11.558 42.801 1.00 39.81 283 GLU A CA 1
ATOM 2276 C C . GLU A 1 283 ? -12.170 -12.923 43.472 1.00 39.81 283 GLU A C 1
ATOM 2278 O O . GLU A 1 283 ? -13.277 -13.254 43.894 1.00 39.81 283 GLU A O 1
ATOM 2283 N N . GLU A 1 284 ? -11.122 -13.741 43.551 1.00 35.75 284 GLU A N 1
ATOM 2284 C CA . GLU A 1 284 ? -11.046 -14.768 44.585 1.00 35.75 284 GLU A CA 1
ATOM 2285 C C . GLU A 1 284 ? -10.524 -14.083 45.851 1.00 35.75 284 GLU A C 1
ATOM 2287 O O . GLU A 1 284 ? -9.330 -14.079 46.144 1.00 35.75 284 GLU A O 1
ATOM 2292 N N . GLU A 1 285 ? -11.440 -13.458 46.595 1.00 39.53 285 GLU A N 1
ATOM 2293 C CA . GLU A 1 285 ? -11.316 -13.433 48.049 1.00 39.53 285 GLU A CA 1
ATOM 2294 C C . GLU A 1 285 ? -11.576 -14.859 48.556 1.00 39.53 285 GLU A C 1
ATOM 2296 O O . GLU A 1 285 ? -12.712 -15.343 48.540 1.00 39.53 285 GLU A O 1
ATOM 2301 N N . SER A 1 286 ? -10.519 -15.548 48.992 1.00 40.78 286 SER A N 1
ATOM 2302 C CA . SER A 1 286 ? -10.556 -16.650 49.968 1.00 40.78 286 SER A CA 1
ATOM 2303 C C . SER A 1 286 ? -9.192 -16.829 50.626 1.00 40.78 286 SER A C 1
ATOM 2305 O O . SER A 1 286 ? -8.189 -16.940 49.889 1.00 40.78 286 SER A O 1
#

pLDDT: mean 76.06, std 15.86, range [29.67, 94.56]